Protein AF-0000000066911054 (afdb_homodimer)

Structure (mmCIF, N/CA/C/O backbone):
data_AF-0000000066911054-model_v1
#
loop_
_entity.id
_entity.type
_entity.pdbx_description
1 polymer 'Cystatin domain containing protein'
#
loop_
_atom_site.group_PDB
_atom_site.id
_atom_site.type_symbol
_atom_site.label_atom_id
_atom_site.label_alt_id
_atom_site.label_comp_id
_atom_site.label_asym_id
_atom_site.label_entity_id
_atom_site.label_seq_id
_atom_site.pdbx_PDB_ins_code
_atom_site.Cartn_x
_atom_site.Cartn_y
_atom_site.Cartn_z
_atom_site.occupancy
_atom_site.B_iso_or_equiv
_atom_site.auth_seq_id
_atom_site.auth_comp_id
_atom_site.auth_asym_id
_atom_site.auth_atom_id
_atom_site.pdbx_PDB_model_num
ATOM 1 N N . MET A 1 1 ? -10.453 7.977 13.609 1 94.81 1 MET A N 1
ATOM 2 C CA . MET A 1 1 ? -9.672 8.758 14.562 1 94.81 1 MET A CA 1
ATOM 3 C C . MET A 1 1 ? -10.172 10.195 14.625 1 94.81 1 MET A C 1
ATOM 5 O O . MET A 1 1 ? -10.703 10.719 13.641 1 94.81 1 MET A O 1
ATOM 9 N N . ASP A 1 2 ? -10.016 10.812 15.773 1 97.38 2 ASP A N 1
ATOM 10 C CA . ASP A 1 2 ? -10.43 12.195 15.977 1 97.38 2 ASP A CA 1
ATOM 11 C C . ASP A 1 2 ? -9.5 13.164 15.234 1 97.38 2 ASP A C 1
ATOM 13 O O . ASP A 1 2 ? -8.297 13.195 15.492 1 97.38 2 ASP A O 1
ATOM 17 N N . PRO A 1 3 ? -10.094 13.875 14.336 1 98.19 3 PRO A N 1
ATOM 18 C CA . PRO A 1 3 ? -9.258 14.836 13.617 1 98.19 3 PRO A CA 1
ATOM 19 C C . PRO A 1 3 ? -8.586 15.844 14.539 1 98.19 3 PRO A C 1
ATOM 21 O O . PRO A 1 3 ? -7.543 16.406 14.195 1 98.19 3 PRO A O 1
ATOM 24 N N . ALA A 1 4 ? -9.086 16.094 15.68 1 96.94 4 ALA A N 1
ATOM 25 C CA . ALA A 1 4 ? -8.547 17.094 16.609 1 96.94 4 ALA A CA 1
ATOM 26 C C . ALA A 1 4 ? -7.559 16.438 17.578 1 96.94 4 ALA A C 1
ATOM 28 O O . ALA A 1 4 ? -7.023 17.109 18.469 1 96.94 4 ALA A O 1
ATOM 29 N N . SER A 1 5 ? -7.328 15.18 17.344 1 97.69 5 SER A N 1
ATOM 30 C CA . SER A 1 5 ? -6.449 14.461 18.266 1 97.69 5 SER A CA 1
ATOM 31 C C . SER A 1 5 ? -4.996 14.898 18.109 1 97.69 5 SER A C 1
ATOM 33 O O . SER A 1 5 ? -4.598 15.336 17.031 1 97.69 5 SER A O 1
ATOM 35 N N . GLU A 1 6 ? -4.199 14.742 19.25 1 97.44 6 GLU A N 1
ATOM 36 C CA . GLU A 1 6 ? -2.771 15.031 19.188 1 97.44 6 GLU A CA 1
ATOM 37 C C . GLU A 1 6 ? -2.072 14.148 18.156 1 97.44 6 GLU A C 1
ATOM 39 O O . GLU A 1 6 ? -1.156 14.594 17.469 1 97.44 6 GLU A O 1
ATOM 44 N N . GLU A 1 7 ? -2.484 12.914 18.062 1 97 7 GLU A N 1
ATOM 45 C CA . GLU A 1 7 ? -1.902 11.977 17.094 1 97 7 GLU A CA 1
ATOM 46 C C . GLU A 1 7 ? -2.1 12.469 15.664 1 97 7 GLU A C 1
ATOM 48 O O . GLU A 1 7 ? -1.153 12.492 14.875 1 97 7 GLU A O 1
ATOM 53 N N . ALA A 1 8 ? -3.338 12.875 15.352 1 98.5 8 ALA A N 1
ATOM 54 C CA . ALA A 1 8 ? -3.617 13.398 14.016 1 98.5 8 ALA A CA 1
ATOM 55 C C . ALA A 1 8 ? -2.762 14.625 13.719 1 98.5 8 ALA A C 1
ATOM 57 O O . ALA A 1 8 ? -2.201 14.75 12.633 1 98.5 8 ALA A O 1
ATOM 58 N N . LYS A 1 9 ? -2.645 15.453 14.664 1 98.19 9 LYS A N 1
ATOM 59 C CA . LYS A 1 9 ? -1.846 16.656 14.492 1 98.19 9 LYS A CA 1
ATOM 60 C C . LYS A 1 9 ? -0.376 16.328 14.258 1 98.19 9 LYS A C 1
ATOM 62 O O . LYS A 1 9 ? 0.277 16.922 13.406 1 98.19 9 LYS A O 1
ATOM 67 N N . GLU A 1 10 ? 0.11 15.43 15.039 1 97.31 10 GLU A N 1
ATOM 68 C CA . GLU A 1 10 ? 1.506 15.031 14.891 1 97.31 10 GLU A CA 1
ATOM 69 C C . GLU A 1 10 ? 1.771 14.461 13.5 1 97.31 10 GLU A C 1
ATOM 71 O O . GLU A 1 10 ? 2.768 14.805 12.859 1 97.31 10 GLU A O 1
ATOM 76 N N . VAL A 1 11 ? 0.859 13.562 13.023 1 98.31 11 VAL A N 1
ATOM 77 C CA . VAL A 1 11 ? 0.992 12.984 11.695 1 98.31 11 VAL A CA 1
ATOM 78 C C . VAL A 1 11 ? 0.958 14.086 10.641 1 98.31 11 VAL A C 1
ATOM 80 O O . VAL A 1 11 ? 1.784 14.109 9.727 1 98.31 11 VAL A O 1
ATOM 83 N N . ALA A 1 12 ? 0.076 15.039 10.781 1 98.75 12 ALA A N 1
ATOM 84 C CA . ALA A 1 12 ? -0.037 16.156 9.844 1 98.75 12 ALA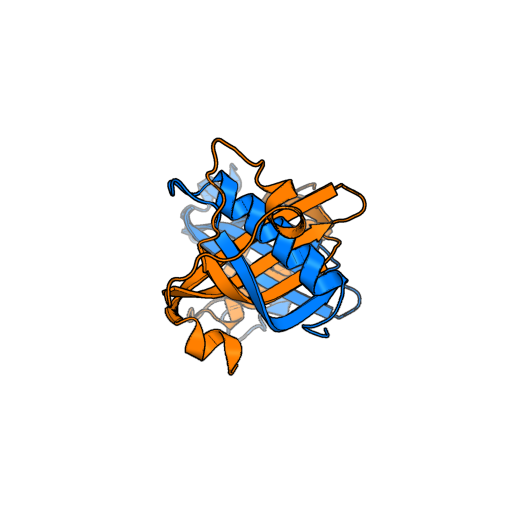 A CA 1
ATOM 85 C C . ALA A 1 12 ? 1.234 17 9.836 1 98.75 12 ALA A C 1
ATOM 87 O O . ALA A 1 12 ? 1.75 17.344 8.773 1 98.75 12 ALA A O 1
ATOM 88 N N . HIS A 1 13 ? 1.721 17.266 11 1 98.5 13 HIS A N 1
ATOM 89 C CA . HIS A 1 13 ? 2.904 18.109 11.109 1 98.5 13 HIS A CA 1
ATOM 90 C C . HIS A 1 13 ? 4.121 17.438 10.484 1 98.5 13 HIS A C 1
ATOM 92 O O . HIS A 1 13 ? 4.875 18.078 9.742 1 98.5 13 HIS A O 1
ATOM 98 N N . LYS A 1 14 ? 4.301 16.203 10.797 1 98.06 14 LYS A N 1
ATOM 99 C CA . LYS A 1 14 ? 5.414 15.484 10.195 1 98.06 14 LYS A CA 1
ATOM 100 C C . LYS A 1 14 ? 5.266 15.406 8.68 1 98.06 14 LYS A C 1
ATOM 102 O O . LYS A 1 14 ? 6.25 15.508 7.945 1 98.06 14 LYS A O 1
ATOM 107 N N . SER A 1 15 ? 4.039 15.172 8.211 1 98.69 15 SER A N 1
ATOM 108 C CA . SER A 1 15 ? 3.787 15.109 6.777 1 98.69 15 SER A CA 1
ATOM 109 C C . SER A 1 15 ? 4.066 16.453 6.113 1 98.69 15 SER A C 1
ATOM 111 O O . SER A 1 15 ? 4.625 16.5 5.016 1 98.69 15 SER A O 1
ATOM 113 N N . LEU A 1 16 ? 3.689 17.516 6.781 1 98.44 16 LEU A N 1
ATOM 114 C CA . LEU A 1 16 ? 3.924 18.859 6.254 1 98.44 16 LEU A CA 1
ATOM 115 C C . LEU A 1 16 ? 5.414 19.172 6.219 1 98.44 16 LEU A C 1
ATOM 117 O O . LEU A 1 16 ? 5.891 19.844 5.293 1 98.44 16 LEU A O 1
ATOM 121 N N . ALA A 1 17 ? 6.133 18.719 7.223 1 98.06 17 ALA A N 1
ATOM 122 C CA . ALA A 1 17 ? 7.582 18.891 7.199 1 98.06 17 ALA A CA 1
ATOM 123 C C . ALA A 1 17 ? 8.195 18.203 5.988 1 98.06 17 ALA A C 1
ATOM 125 O O . ALA A 1 17 ? 9.07 18.766 5.324 1 98.06 17 ALA A O 1
ATOM 126 N N . ASP A 1 18 ? 7.738 17 5.715 1 97.81 18 ASP A N 1
ATOM 127 C CA . ASP A 1 18 ? 8.188 16.25 4.539 1 97.81 18 ASP A CA 1
ATOM 128 C C . ASP A 1 18 ? 7.887 17.016 3.254 1 97.81 18 ASP A C 1
ATOM 130 O O . ASP A 1 18 ? 8.758 17.172 2.396 1 97.81 18 ASP A O 1
ATOM 134 N N . ARG A 1 19 ? 6.707 17.516 3.135 1 97.06 19 ARG A N 1
ATOM 135 C CA . ARG A 1 19 ? 6.273 18.281 1.969 1 97.06 19 ARG A CA 1
ATOM 136 C C . ARG A 1 19 ? 7.094 19.562 1.812 1 97.06 19 ARG A C 1
ATOM 138 O O . ARG A 1 19 ? 7.531 19.891 0.709 1 97.06 19 ARG A O 1
ATOM 145 N N . ASN A 1 20 ? 7.254 20.219 2.895 1 97.88 20 ASN A N 1
ATOM 146 C CA . ASN A 1 20 ? 8 21.469 2.896 1 97.88 20 ASN A CA 1
ATOM 147 C C . ASN A 1 20 ? 9.453 21.25 2.471 1 97.88 20 ASN A C 1
ATOM 149 O O . ASN A 1 20 ? 10.055 22.125 1.832 1 97.88 20 ASN A O 1
ATOM 153 N N . THR A 1 21 ? 10.039 20.172 2.803 1 96.88 21 THR A N 1
ATOM 154 C CA . THR A 1 21 ? 11.398 19.844 2.414 1 96.88 21 THR A CA 1
ATOM 155 C C . THR A 1 21 ? 11.5 19.625 0.906 1 96.88 21 THR A C 1
ATOM 157 O O . THR A 1 21 ? 12.523 19.953 0.295 1 96.88 21 THR A O 1
ATOM 160 N N . LYS A 1 22 ? 10.477 19.172 0.326 1 95.31 22 LYS A N 1
ATOM 161 C CA . LYS A 1 22 ? 10.531 18.766 -1.073 1 95.31 22 LYS A CA 1
ATOM 162 C C . LYS A 1 22 ? 9.984 19.859 -1.989 1 95.31 22 LYS A C 1
ATOM 164 O O . LYS A 1 22 ? 10.164 19.797 -3.207 1 95.31 22 LYS A O 1
ATOM 169 N N . SER A 1 23 ? 9.297 20.781 -1.381 1 94.12 23 SER A N 1
ATOM 170 C CA . SER A 1 23 ? 8.656 21.828 -2.168 1 94.12 23 SER A CA 1
ATOM 171 C C . SER A 1 23 ? 9.664 22.906 -2.588 1 94.12 23 SER A C 1
ATOM 173 O O . SER A 1 23 ? 10.609 23.203 -1.854 1 94.12 23 SER A O 1
ATOM 175 N N . ASN A 1 24 ? 9.398 23.578 -3.688 1 93 24 ASN A N 1
ATOM 176 C CA . ASN A 1 24 ? 10.273 24.625 -4.207 1 93 24 ASN A CA 1
ATOM 177 C C . ASN A 1 24 ? 9.836 26.016 -3.736 1 93 24 ASN A C 1
ATOM 179 O O . ASN A 1 24 ? 10.5 27 -4.027 1 93 24 ASN A O 1
ATOM 183 N N . SER A 1 25 ? 8.867 26.094 -3.031 1 93.44 25 SER A N 1
ATOM 184 C CA . SER A 1 25 ? 8.367 27.359 -2.529 1 93.44 25 SER A CA 1
ATOM 185 C C . SER A 1 25 ? 9.391 28.031 -1.616 1 93.44 25 SER A C 1
ATOM 187 O O . SER A 1 25 ? 10.156 27.359 -0.927 1 93.44 25 SER A O 1
ATOM 189 N N . ALA A 1 26 ? 9.414 29.391 -1.614 1 95 26 ALA A N 1
ATOM 190 C CA . ALA A 1 26 ? 10.32 30.141 -0.749 1 95 26 ALA A CA 1
ATOM 191 C C . ALA A 1 26 ? 9.836 30.125 0.698 1 95 26 ALA A C 1
ATOM 193 O O . ALA A 1 26 ? 10.625 30.328 1.627 1 95 26 ALA A O 1
ATOM 194 N N . TYR A 1 27 ? 8.586 29.938 0.911 1 97.06 27 TYR A N 1
ATOM 195 C CA . TYR A 1 27 ? 8.008 29.984 2.248 1 97.06 27 TYR A CA 1
ATOM 196 C C . TYR A 1 27 ? 7.438 28.609 2.631 1 97.06 27 TYR A C 1
ATOM 198 O O . TYR A 1 27 ? 7.047 27.828 1.761 1 97.06 27 TYR A O 1
ATOM 206 N N . HIS A 1 28 ? 7.395 28.344 3.955 1 98.12 28 HIS A N 1
ATOM 207 C CA . HIS A 1 28 ? 6.82 27.094 4.457 1 98.12 28 HIS A CA 1
ATOM 208 C C . HIS A 1 28 ? 5.297 27.125 4.41 1 98.12 28 HIS A C 1
ATOM 210 O O . HIS A 1 28 ? 4.688 28.156 4.723 1 98.12 28 HIS A O 1
ATOM 216 N N . ASP A 1 29 ? 4.695 26 4.004 1 98.06 29 ASP A N 1
ATOM 217 C CA . ASP A 1 29 ? 3.271 25.797 4.262 1 98.06 29 ASP A CA 1
ATOM 218 C C . ASP A 1 29 ? 3.037 25.312 5.691 1 98.06 29 ASP A C 1
ATOM 220 O O . ASP A 1 29 ? 3.918 24.719 6.301 1 98.06 29 ASP A O 1
ATOM 224 N N . MET A 1 30 ? 1.904 25.672 6.172 1 98.06 30 MET A N 1
ATOM 225 C CA . MET A 1 30 ? 1.588 25.234 7.527 1 98.06 30 MET A CA 1
ATOM 226 C C . MET A 1 30 ? 0.15 24.734 7.617 1 98.06 30 MET A C 1
ATOM 228 O O . MET A 1 30 ? -0.675 25.047 6.754 1 98.06 30 MET A O 1
ATOM 232 N N . LEU A 1 31 ? -0.153 23.984 8.664 1 98.56 31 LEU A N 1
ATOM 233 C CA . LEU A 1 31 ? -1.462 23.375 8.891 1 98.56 31 LEU A CA 1
ATOM 234 C C . LEU A 1 31 ? -2.484 24.422 9.297 1 98.56 31 LEU A C 1
ATOM 236 O O . LEU A 1 31 ? -2.211 25.25 10.164 1 98.56 31 LEU A O 1
ATOM 240 N N . ILE A 1 32 ? -3.623 24.453 8.602 1 98.38 32 ILE A N 1
ATOM 241 C CA . ILE A 1 32 ? -4.73 25.297 9.047 1 98.38 32 ILE A CA 1
ATOM 242 C C . ILE A 1 32 ? -5.695 24.469 9.898 1 98.38 32 ILE A C 1
ATOM 244 O O . ILE A 1 32 ? -5.992 24.828 11.039 1 98.38 32 ILE A O 1
ATOM 248 N N . LYS A 1 33 ? -6.113 23.312 9.328 1 97.81 33 LYS A N 1
ATOM 249 C CA . LYS A 1 33 ? -7.129 22.5 9.992 1 97.81 33 LYS A CA 1
ATOM 250 C C . LYS A 1 33 ? -7.176 21.094 9.398 1 97.81 33 LYS A C 1
ATOM 252 O O . LYS A 1 33 ? -7.094 20.922 8.18 1 97.81 33 LYS A O 1
ATOM 257 N N . ILE A 1 34 ? -7.309 20.094 10.383 1 98.81 34 ILE A N 1
ATOM 258 C CA . ILE A 1 34 ? -7.633 18.75 9.922 1 98.81 34 ILE A CA 1
ATOM 259 C C . ILE A 1 34 ? -9.148 18.531 9.977 1 98.81 34 ILE A C 1
ATOM 261 O O . ILE A 1 34 ? -9.773 18.734 11.016 1 98.81 34 ILE A O 1
ATOM 265 N N . VAL A 1 35 ? -9.711 18.109 8.891 1 98.69 35 VAL A N 1
ATOM 266 C CA . VAL A 1 35 ? -11.164 18.016 8.875 1 98.69 35 VAL A CA 1
ATOM 267 C C . VAL A 1 35 ? -11.594 16.562 8.906 1 98.69 35 VAL A C 1
ATOM 269 O O . VAL A 1 35 ? -12.703 16.234 9.336 1 98.69 35 VAL A O 1
ATOM 272 N N . GLU A 1 36 ? -10.836 15.656 8.453 1 98.75 36 GLU A N 1
ATOM 273 C CA . GLU A 1 36 ? -11.031 14.211 8.547 1 98.75 36 GLU A CA 1
ATOM 274 C C . GLU A 1 36 ? -9.734 13.5 8.898 1 98.75 36 GLU A C 1
ATOM 276 O O . GLU A 1 36 ? -8.648 13.93 8.492 1 98.75 36 GLU A O 1
ATOM 281 N N . ALA A 1 37 ? -9.867 12.453 9.648 1 98.69 37 ALA A N 1
ATOM 282 C CA . ALA A 1 37 ? -8.719 11.633 10.008 1 98.69 37 ALA A CA 1
ATOM 283 C C . ALA A 1 37 ? -9.125 10.18 10.227 1 98.69 37 ALA A C 1
ATOM 285 O O . ALA A 1 37 ? -10.164 9.906 10.836 1 98.69 37 ALA A O 1
ATOM 286 N N . SER A 1 38 ? -8.344 9.305 9.719 1 98.25 38 SER A N 1
ATOM 287 C CA . SER A 1 38 ? -8.539 7.879 9.961 1 98.25 38 SER A CA 1
ATOM 288 C C . SER A 1 38 ? -7.203 7.172 10.18 1 98.25 38 SER A C 1
ATOM 290 O O . SER A 1 38 ? -6.168 7.617 9.68 1 98.25 38 SER A O 1
ATOM 292 N N . SER A 1 39 ? -7.234 6.254 11.062 1 96.38 39 SER A N 1
ATOM 293 C CA . SER A 1 39 ? -6.086 5.391 11.305 1 96.38 39 SER A CA 1
ATOM 294 C C . SER A 1 39 ? -6.473 3.916 11.219 1 96.38 39 SER A C 1
ATOM 296 O O . SER A 1 39 ? -7.586 3.539 11.586 1 96.38 39 SER A O 1
ATOM 298 N N . GLN A 1 40 ? -5.605 3.076 10.672 1 93.5 40 GLN A N 1
ATOM 299 C CA . GLN A 1 40 ? -5.844 1.645 10.523 1 93.5 40 GLN A CA 1
ATOM 300 C C . GLN A 1 40 ? -4.59 0.841 10.859 1 93.5 40 GLN A C 1
ATOM 302 O O . GLN A 1 40 ? -3.52 1.082 10.305 1 93.5 40 GLN A O 1
ATOM 307 N N . VAL A 1 41 ? -4.824 -0.015 11.805 1 90.81 41 VAL A N 1
ATOM 308 C CA . VAL A 1 41 ? -3.721 -0.916 12.125 1 90.81 41 VAL A CA 1
ATOM 309 C C . VAL A 1 41 ? -3.48 -1.872 10.961 1 90.81 41 VAL A C 1
ATOM 311 O O . VAL A 1 41 ? -4.422 -2.479 10.445 1 90.81 41 VAL A O 1
ATOM 314 N N . VAL A 1 42 ? -2.266 -1.812 10.5 1 89.88 42 VAL A N 1
ATOM 315 C CA . VAL A 1 42 ? -1.91 -2.734 9.43 1 89.88 42 VAL A CA 1
ATOM 316 C C . VAL A 1 42 ? -0.962 -3.807 9.961 1 89.88 42 VAL A C 1
ATOM 318 O O . VAL A 1 42 ? 0.035 -3.492 10.617 1 89.88 42 VAL A O 1
ATOM 321 N N . SER A 1 43 ? -1.432 -5.02 9.859 1 92.19 43 SER A N 1
ATOM 322 C CA . SER A 1 43 ? -0.634 -6.172 10.266 1 92.19 43 SER A CA 1
ATOM 323 C C . SER A 1 43 ? -0.845 -7.355 9.328 1 92.19 43 SER A C 1
ATOM 325 O O . SER A 1 43 ? -1.959 -7.582 8.852 1 92.19 43 SER A O 1
ATOM 327 N N . GLY A 1 44 ? 0.301 -7.984 8.945 1 93.81 44 GLY A N 1
ATOM 328 C CA . GLY A 1 44 ? 0.213 -9.148 8.086 1 93.81 44 GLY A CA 1
ATOM 329 C C . GLY A 1 44 ? 1.489 -9.414 7.309 1 93.81 44 GLY A C 1
ATOM 330 O O . GLY A 1 44 ? 2.588 -9.305 7.852 1 93.81 44 GLY A O 1
ATOM 331 N N . MET A 1 45 ? 1.261 -9.875 6.059 1 95.25 45 MET A N 1
ATOM 332 C CA . MET A 1 45 ? 2.395 -10.219 5.207 1 95.25 45 MET A CA 1
ATOM 333 C C . MET A 1 45 ? 2.201 -9.672 3.795 1 95.25 45 MET A C 1
ATOM 335 O O . MET A 1 45 ? 1.103 -9.742 3.244 1 95.25 45 MET A O 1
ATOM 339 N N . ASN A 1 46 ? 3.279 -9.086 3.338 1 96.06 46 ASN A N 1
ATOM 340 C CA . ASN A 1 46 ? 3.377 -8.836 1.905 1 96.06 46 ASN A CA 1
ATOM 341 C C . ASN A 1 46 ? 4.211 -9.906 1.202 1 96.06 46 ASN A C 1
ATOM 343 O O . ASN A 1 46 ? 5.238 -10.336 1.725 1 96.06 46 ASN A O 1
ATOM 347 N N . TYR A 1 47 ? 3.691 -10.289 0.039 1 98.38 47 TYR A N 1
ATOM 348 C CA . TYR A 1 47 ? 4.445 -11.227 -0.789 1 98.38 47 TYR A CA 1
ATOM 349 C C . TYR A 1 47 ? 4.676 -10.656 -2.184 1 98.38 47 TYR A C 1
ATOM 351 O O . TYR A 1 47 ? 3.818 -9.945 -2.721 1 98.38 47 TYR A O 1
ATOM 359 N N . LYS A 1 48 ? 5.812 -11 -2.729 1 98.81 48 LYS A N 1
ATOM 360 C CA . LYS A 1 48 ? 6.086 -10.805 -4.148 1 98.81 48 LYS A CA 1
ATOM 361 C C . LYS A 1 48 ? 6.641 -12.078 -4.781 1 98.81 48 LYS A C 1
ATOM 363 O O . LYS A 1 48 ? 7.656 -12.609 -4.328 1 98.81 48 LYS A O 1
ATOM 368 N N . LEU A 1 49 ? 6.043 -12.516 -5.777 1 98.88 49 LEU A N 1
ATOM 369 C CA . LEU A 1 49 ? 6.496 -13.703 -6.5 1 98.88 49 LEU A CA 1
ATOM 370 C C . LEU A 1 49 ? 6.754 -13.375 -7.969 1 98.88 49 LEU A C 1
ATOM 372 O O . LEU A 1 49 ? 6.012 -12.602 -8.578 1 98.88 49 LEU A O 1
ATOM 376 N N . ILE A 1 50 ? 7.738 -13.938 -8.492 1 98.94 50 ILE A N 1
ATOM 377 C CA . ILE A 1 50 ? 7.895 -14.078 -9.938 1 98.94 50 ILE A CA 1
ATOM 378 C C . ILE A 1 50 ? 7.695 -15.539 -10.344 1 98.94 50 ILE A C 1
ATOM 380 O O . ILE A 1 50 ? 8.414 -16.422 -9.875 1 98.94 50 ILE A O 1
ATOM 384 N N . ALA A 1 51 ? 6.766 -15.688 -11.18 1 98.94 51 ALA A N 1
ATOM 385 C CA . ALA A 1 51 ? 6.398 -17.062 -11.477 1 98.94 51 ALA A CA 1
ATOM 386 C C . ALA A 1 51 ? 6.008 -17.219 -12.945 1 98.94 51 ALA A C 1
ATOM 388 O O . ALA A 1 51 ? 5.562 -16.266 -13.586 1 98.94 51 ALA A O 1
ATOM 389 N N . TYR A 1 52 ? 6.234 -18.391 -13.492 1 98.81 52 TYR A N 1
ATOM 390 C CA . TYR A 1 52 ? 5.719 -18.781 -14.797 1 98.81 52 TYR A CA 1
ATOM 391 C C . TYR A 1 52 ? 4.41 -19.562 -14.656 1 98.81 52 TYR A C 1
ATOM 393 O O . TYR A 1 52 ? 4.293 -20.438 -13.797 1 98.81 52 TYR A O 1
ATOM 401 N N . ILE A 1 53 ? 3.488 -19.156 -15.484 1 98.75 53 ILE A N 1
ATOM 402 C CA . ILE A 1 53 ? 2.219 -19.875 -15.531 1 98.75 53 ILE A CA 1
ATOM 403 C C . ILE A 1 53 ? 1.922 -20.312 -16.969 1 98.75 53 ILE A C 1
ATOM 405 O O . ILE A 1 53 ? 2.547 -19.812 -17.906 1 98.75 53 ILE A O 1
ATOM 409 N N . GLY A 1 54 ? 1.034 -21.234 -17.125 1 97.94 54 GLY A N 1
ATOM 410 C CA . GLY A 1 54 ? 0.631 -21.719 -18.438 1 97.94 54 GLY A CA 1
ATOM 411 C C . GLY A 1 54 ? -0.755 -22.328 -18.453 1 97.94 54 GLY A C 1
ATOM 412 O O . GLY A 1 54 ? -1.329 -22.594 -17.406 1 97.94 54 GLY A O 1
ATOM 413 N N . PRO A 1 55 ? -1.293 -22.469 -19.672 1 97.12 55 PRO A N 1
ATOM 414 C CA . PRO A 1 55 ? -2.643 -23.031 -19.766 1 97.12 55 PRO A CA 1
ATOM 415 C C . PRO A 1 55 ? -2.705 -24.5 -19.328 1 97.12 55 PRO A C 1
ATOM 417 O O . PRO A 1 55 ? -1.776 -25.266 -19.609 1 97.12 55 PRO A O 1
ATOM 420 N N . SER A 1 56 ? -3.748 -24.844 -18.625 1 98.06 56 SER A N 1
ATOM 421 C CA . SER A 1 56 ? -3.984 -26.219 -18.219 1 98.06 56 SER A CA 1
ATOM 422 C C . SER A 1 56 ? -4.895 -26.953 -19.203 1 98.06 56 SER A C 1
ATOM 424 O O . SER A 1 56 ? -5.387 -26.344 -20.156 1 98.06 56 SER A O 1
ATOM 426 N N . LYS A 1 57 ? -5.113 -28.297 -19.016 1 97.62 57 LYS A N 1
ATOM 427 C CA . LYS A 1 57 ? -6.043 -29.094 -19.797 1 97.62 57 LYS A CA 1
ATOM 428 C C . LYS A 1 57 ? -7.461 -28.984 -19.25 1 97.62 57 LYS A C 1
ATOM 430 O O . LYS A 1 57 ? -8.398 -29.562 -19.812 1 97.62 57 LYS A 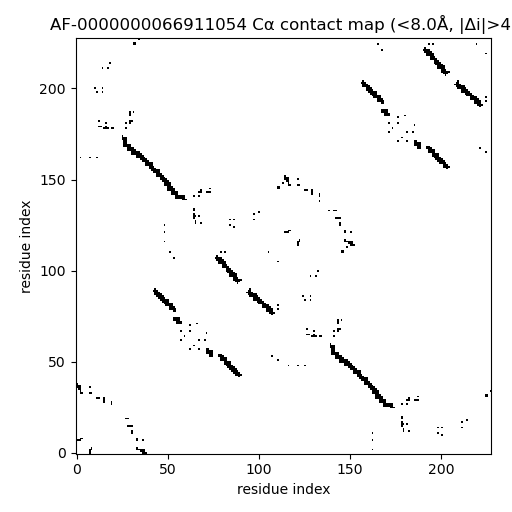O 1
ATOM 435 N N . CYS A 1 58 ? -7.617 -28.203 -18.156 1 97.81 58 CYS A N 1
ATOM 436 C CA . CYS A 1 58 ? -8.898 -28.156 -17.469 1 97.81 58 CYS A CA 1
ATOM 437 C C . CYS A 1 58 ? -9.719 -26.953 -17.922 1 97.81 58 CYS A C 1
ATOM 439 O O . CYS A 1 58 ? -9.258 -25.812 -17.828 1 97.81 58 CYS A O 1
ATOM 441 N N . ALA A 1 59 ? -10.977 -27.234 -18.328 1 96.62 59 ALA A N 1
ATOM 442 C CA . ALA A 1 59 ? -11.93 -26.172 -18.641 1 96.62 59 ALA A CA 1
ATOM 443 C C . ALA A 1 59 ? -12.562 -25.609 -17.359 1 96.62 59 ALA A C 1
ATOM 445 O O . ALA A 1 59 ? -12.797 -26.359 -16.406 1 96.62 59 ALA A O 1
ATOM 446 N N . LYS A 1 60 ? -12.859 -24.297 -17.359 1 96 60 LYS A N 1
ATOM 447 C CA . LYS A 1 60 ? -13.422 -23.641 -16.188 1 96 60 LYS A CA 1
ATOM 448 C C . LYS A 1 60 ? -14.781 -24.234 -15.82 1 96 60 LYS A C 1
ATOM 450 O O . LYS A 1 60 ? -15.172 -24.219 -14.648 1 96 60 LYS A O 1
ATOM 455 N N . LYS A 1 61 ? -15.469 -24.766 -16.812 1 95.75 61 LYS A N 1
ATOM 456 C CA . LYS A 1 61 ? -16.781 -25.359 -16.562 1 95.75 61 LYS A CA 1
ATOM 457 C C . LYS A 1 61 ? -16.656 -26.688 -15.828 1 95.75 61 LYS A C 1
ATOM 459 O O . LYS A 1 61 ? -17.609 -27.156 -15.203 1 95.75 61 LYS A O 1
ATOM 464 N N . ASP A 1 62 ? -15.461 -27.328 -15.828 1 96.44 62 ASP A N 1
ATOM 465 C CA . ASP A 1 62 ? -15.281 -28.688 -15.336 1 96.44 62 ASP A CA 1
ATOM 466 C C . ASP A 1 62 ? -14.641 -28.688 -13.945 1 96.44 62 ASP A C 1
ATOM 468 O O . ASP A 1 62 ? -14.875 -29.594 -13.148 1 96.44 62 ASP A O 1
ATOM 472 N N . VAL A 1 63 ? -13.742 -27.703 -13.656 1 97.31 63 VAL A N 1
ATOM 473 C CA . VAL A 1 63 ? -12.961 -27.688 -12.422 1 97.31 63 VAL A CA 1
ATOM 474 C C . VAL A 1 63 ? -13.039 -26.312 -11.766 1 97.31 63 VAL A C 1
ATOM 476 O O . VAL A 1 63 ? -13 -25.297 -12.461 1 97.31 63 VAL A O 1
ATOM 479 N N . LYS A 1 64 ? -13.172 -26.328 -10.469 1 97.06 64 LYS A N 1
ATOM 480 C CA . LYS A 1 64 ? -13.18 -25.062 -9.742 1 97.06 64 LYS A CA 1
ATOM 481 C C . LYS A 1 64 ? -11.773 -24.484 -9.641 1 97.06 64 LYS A C 1
ATOM 483 O O . LYS A 1 64 ? -10.789 -25.219 -9.539 1 97.06 64 LYS A O 1
ATOM 488 N N . PRO A 1 65 ? -11.625 -23.188 -9.648 1 98 65 PRO A N 1
ATOM 489 C CA . PRO A 1 65 ? -10.312 -22.531 -9.625 1 98 65 PRO A CA 1
ATOM 490 C C . PRO A 1 65 ? -9.438 -23 -8.469 1 98 65 PRO A C 1
ATOM 492 O O . PRO A 1 65 ? -8.219 -23.141 -8.617 1 98 65 PRO A O 1
ATOM 495 N N . GLU A 1 66 ? -10.055 -23.312 -7.301 1 96.62 66 GLU A N 1
ATOM 496 C CA . GLU A 1 66 ? -9.297 -23.688 -6.109 1 96.62 66 GLU A CA 1
ATOM 497 C C . GLU A 1 66 ? -8.734 -25.109 -6.23 1 96.62 66 GLU A C 1
ATOM 499 O O . GLU A 1 66 ? -7.84 -25.484 -5.477 1 96.62 66 GLU A O 1
ATOM 504 N N . ASP A 1 67 ? -9.234 -25.812 -7.18 1 97.81 67 ASP A N 1
ATOM 505 C CA . ASP A 1 67 ? -8.867 -27.219 -7.285 1 97.81 67 ASP A CA 1
ATOM 506 C C . ASP A 1 67 ? -7.859 -27.453 -8.414 1 97.81 67 ASP A C 1
ATOM 508 O O . ASP A 1 67 ? -7.367 -28.562 -8.602 1 97.81 67 ASP A O 1
ATOM 512 N N . VAL A 1 68 ? -7.496 -26.406 -9.078 1 97.75 68 VAL A N 1
ATOM 513 C CA . VAL A 1 68 ? -6.68 -26.516 -10.281 1 97.75 68 VAL A CA 1
ATOM 514 C C . VAL A 1 68 ? -5.324 -27.141 -9.93 1 97.75 68 VAL A C 1
ATOM 516 O O . VAL A 1 68 ? -4.863 -28.062 -10.594 1 97.75 68 VAL A O 1
ATOM 519 N N . HIS A 1 69 ? -4.734 -26.734 -8.844 1 96.5 69 HIS A N 1
ATOM 520 C CA . HIS A 1 69 ? -3.391 -27.172 -8.492 1 96.5 69 HIS A CA 1
ATOM 521 C C . HIS A 1 69 ? -3.363 -28.672 -8.203 1 96.5 69 HIS A C 1
ATOM 523 O O . HIS A 1 69 ? -2.365 -29.344 -8.477 1 96.5 69 HIS A O 1
ATOM 529 N N . SER A 1 70 ? -4.461 -29.219 -7.777 1 96.75 70 SER A N 1
ATOM 530 C CA . SER A 1 70 ? -4.465 -30.609 -7.363 1 96.75 70 SER A CA 1
ATOM 531 C C . SER A 1 70 ? -5.086 -31.5 -8.438 1 96.75 70 SER A C 1
ATOM 533 O O . SER A 1 70 ? -4.824 -32.719 -8.484 1 96.75 70 SER A O 1
ATOM 535 N N . LYS A 1 71 ? -5.824 -30.922 -9.398 1 97.69 71 LYS A N 1
ATOM 536 C CA . LYS A 1 71 ? -6.625 -31.766 -10.281 1 97.69 71 LYS A CA 1
ATOM 537 C C . LYS A 1 71 ? -6.195 -31.609 -11.734 1 97.69 71 LYS A C 1
ATOM 539 O O . LYS A 1 71 ? -6.555 -32.438 -12.586 1 97.69 71 LYS A O 1
ATOM 544 N N . CYS A 1 72 ? -5.508 -30.594 -11.992 1 98.31 72 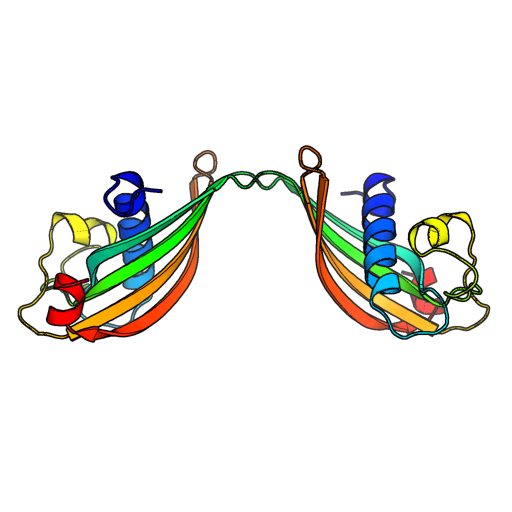CYS A N 1
ATOM 545 C CA . CYS A 1 72 ? -5.277 -30.281 -13.398 1 98.31 72 CYS A CA 1
ATOM 546 C C . CYS A 1 72 ? -3.814 -30.5 -13.766 1 98.31 72 CYS A C 1
ATOM 548 O O . CYS A 1 72 ? -2.961 -30.641 -12.891 1 98.31 72 CYS A O 1
ATOM 550 N N . GLN A 1 73 ? -3.547 -30.625 -15.164 1 97.5 73 GLN A N 1
ATOM 551 C CA . GLN A 1 73 ? -2.225 -30.672 -15.773 1 97.5 73 GLN A CA 1
ATOM 552 C C . GLN A 1 73 ? -2.074 -29.609 -16.859 1 97.5 73 GLN A C 1
ATOM 554 O O . GLN A 1 73 ? -3.066 -29.156 -17.438 1 97.5 73 GLN A O 1
ATOM 559 N N . LEU A 1 74 ? -0.791 -29.188 -16.984 1 97.75 74 LEU A N 1
ATOM 560 C CA . LEU A 1 74 ? -0.508 -28.266 -18.094 1 97.75 74 LEU A CA 1
ATOM 561 C C . LEU A 1 74 ? -0.895 -28.891 -19.422 1 97.75 74 LEU A C 1
ATOM 563 O O . LEU A 1 74 ? -0.775 -30.109 -19.609 1 97.75 74 LEU A O 1
ATOM 567 N N . ASN A 1 75 ? -1.425 -28.109 -20.359 1 96.69 75 ASN A N 1
ATOM 568 C CA . ASN A 1 75 ? -1.655 -28.641 -21.703 1 96.69 75 ASN A CA 1
ATOM 569 C C . ASN A 1 75 ? -0.342 -28.906 -22.422 1 96.69 75 ASN A C 1
ATOM 571 O O . ASN A 1 75 ? 0.737 -28.734 -21.859 1 96.69 75 ASN A O 1
ATOM 575 N N . ASP A 1 76 ? -0.417 -29.422 -23.688 1 95.88 76 ASP A N 1
ATOM 576 C CA . ASP A 1 76 ? 0.781 -29.875 -24.375 1 95.88 76 ASP A CA 1
ATOM 577 C C . ASP A 1 76 ? 1.421 -28.75 -25.188 1 95.88 76 ASP A C 1
ATOM 579 O O . ASP A 1 76 ? 2.404 -28.969 -25.906 1 95.88 76 ASP A O 1
ATOM 583 N N . GLY A 1 77 ? 0.938 -27.562 -25.141 1 95 77 GLY A N 1
ATOM 584 C CA . GLY A 1 77 ? 1.482 -26.469 -25.922 1 95 77 GLY A CA 1
ATOM 585 C C . GLY A 1 77 ? 2.717 -25.844 -25.297 1 95 77 GLY A C 1
ATOM 586 O O . GLY A 1 77 ? 3.156 -26.266 -24.219 1 95 77 GLY A O 1
ATOM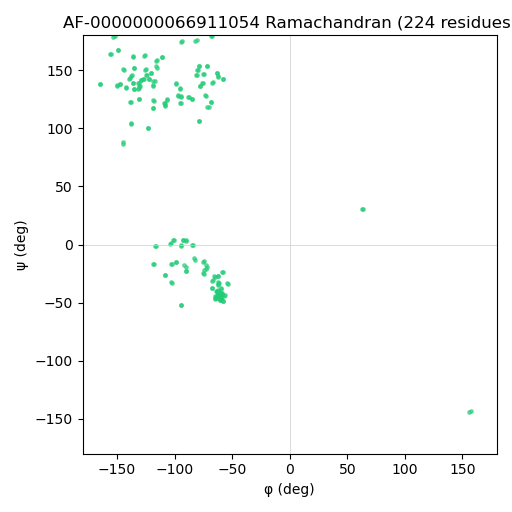 587 N N . ASN A 1 78 ? 3.332 -24.891 -25.984 1 96.12 78 ASN A N 1
ATOM 588 C CA . ASN A 1 78 ? 4.566 -24.234 -25.562 1 96.12 78 ASN A CA 1
ATOM 589 C C . ASN A 1 78 ? 4.293 -22.859 -24.953 1 96.12 78 ASN A C 1
ATOM 591 O O . ASN A 1 78 ? 5.227 -22.141 -24.594 1 96.12 78 ASN A O 1
ATOM 595 N N . SER A 1 79 ? 3.078 -22.5 -24.828 1 96.62 79 SER A N 1
ATOM 596 C CA . SER A 1 79 ? 2.746 -21.156 -24.359 1 96.62 79 SER A CA 1
ATOM 597 C C . SER A 1 79 ? 2.9 -21.047 -22.844 1 96.62 79 SER A C 1
ATOM 599 O O . SER A 1 79 ? 2.568 -21.984 -22.109 1 96.62 79 SER A O 1
ATOM 601 N N . ALA A 1 80 ? 3.504 -19.953 -22.406 1 98.19 80 ALA A N 1
ATOM 602 C CA . ALA A 1 80 ? 3.604 -19.594 -21 1 98.19 80 ALA A CA 1
ATOM 603 C C . ALA A 1 80 ? 3.633 -18.078 -20.812 1 98.19 80 ALA A C 1
ATOM 605 O O . ALA A 1 80 ? 3.652 -17.328 -21.797 1 98.19 80 ALA A O 1
ATOM 606 N N . GLU A 1 81 ? 3.469 -17.656 -19.594 1 98.44 81 GLU A N 1
ATOM 607 C CA . GLU A 1 81 ? 3.643 -16.266 -19.203 1 98.44 81 GLU A CA 1
ATOM 608 C C . GLU A 1 81 ? 4.516 -16.141 -17.953 1 98.44 81 GLU A C 1
ATOM 610 O O . GLU A 1 81 ? 4.414 -16.969 -17.031 1 98.44 81 GLU A O 1
ATOM 615 N N . LYS A 1 82 ? 5.434 -15.266 -17.969 1 98.81 82 LYS A N 1
ATOM 616 C CA . LYS A 1 82 ? 6.141 -14.867 -16.75 1 98.81 82 LYS A CA 1
ATOM 617 C C . LYS A 1 82 ? 5.414 -13.734 -16.031 1 98.81 82 LYS A C 1
ATOM 619 O O . LYS A 1 82 ? 5.191 -12.672 -16.609 1 98.81 82 LYS A O 1
ATOM 624 N N . CYS A 1 83 ? 5.145 -13.938 -14.758 1 98.88 83 CYS A N 1
ATOM 625 C CA . CYS A 1 83 ? 4.227 -13.023 -14.094 1 98.88 83 CYS A CA 1
ATOM 626 C C . CYS A 1 83 ? 4.824 -12.5 -12.797 1 98.88 83 CYS A C 1
ATOM 628 O O . CYS A 1 83 ? 5.539 -13.219 -12.102 1 98.88 83 CYS A O 1
ATOM 630 N N . THR A 1 84 ? 4.586 -11.273 -12.539 1 98.94 84 THR A N 1
ATOM 631 C CA . THR A 1 84 ? 4.789 -10.688 -11.219 1 98.94 84 THR A CA 1
ATOM 632 C C . THR A 1 84 ? 3.492 -10.703 -10.414 1 98.94 84 THR A C 1
ATOM 634 O O . THR A 1 84 ? 2.469 -10.188 -10.867 1 98.94 84 THR A O 1
ATOM 637 N N . ILE A 1 85 ? 3.52 -11.328 -9.273 1 98.88 85 ILE A N 1
ATOM 638 C CA . ILE A 1 85 ? 2.367 -11.445 -8.391 1 98.88 85 ILE A CA 1
ATOM 639 C C . ILE A 1 85 ? 2.672 -10.781 -7.051 1 98.88 85 ILE A C 1
ATOM 641 O O . ILE A 1 85 ? 3.654 -11.125 -6.391 1 98.88 85 ILE A O 1
ATOM 645 N N . LYS A 1 86 ? 1.9 -9.852 -6.605 1 98.69 86 LYS A N 1
ATOM 646 C CA . LYS A 1 86 ? 1.996 -9.25 -5.281 1 98.69 86 LYS A CA 1
ATOM 647 C C . LYS A 1 86 ? 0.719 -9.477 -4.477 1 98.69 86 LYS A C 1
ATOM 649 O O . LYS A 1 86 ? -0.386 -9.352 -5.008 1 98.69 86 LYS A O 1
ATOM 654 N N . VAL A 1 87 ? 0.933 -9.82 -3.217 1 98.5 87 VAL A N 1
ATOM 655 C CA . VAL A 1 87 ? -0.186 -10.203 -2.361 1 98.5 87 VAL A CA 1
ATOM 656 C C . VAL A 1 87 ? -0.039 -9.539 -0.993 1 98.5 87 VAL A C 1
ATOM 658 O O . VAL A 1 87 ? 1.071 -9.43 -0.466 1 98.5 87 VAL A O 1
ATOM 661 N N . TYR A 1 88 ? -1.093 -9.055 -0.442 1 96.31 88 TYR A N 1
ATOM 662 C CA . TYR A 1 88 ? -1.224 -8.719 0.972 1 96.31 88 TYR A CA 1
ATOM 663 C C . TYR A 1 88 ? -2.1 -9.734 1.693 1 96.31 88 TYR A C 1
ATOM 665 O O . TYR A 1 88 ? -3.225 -10.016 1.266 1 96.31 88 TYR A O 1
ATOM 673 N N . GLU A 1 89 ? -1.56 -10.312 2.766 1 96.69 89 GLU A N 1
ATOM 674 C CA . GLU A 1 89 ? -2.301 -11.328 3.51 1 96.69 89 GLU A CA 1
ATOM 675 C C . GLU A 1 89 ? -2.287 -11.031 5.008 1 96.69 89 GLU A C 1
ATOM 677 O O . GLU A 1 89 ? -1.253 -10.656 5.562 1 96.69 89 GLU A O 1
ATOM 682 N N . GLN A 1 90 ? -3.477 -11.203 5.586 1 93.75 90 GLN A N 1
ATOM 683 C CA . GLN A 1 90 ? -3.627 -11.219 7.039 1 93.75 90 GLN A CA 1
ATOM 684 C C . GLN A 1 90 ? -4.266 -12.516 7.52 1 93.75 90 GLN A C 1
ATOM 686 O O . GLN A 1 90 ? -5.492 -12.648 7.523 1 93.75 90 GLN A O 1
ATOM 691 N N . PRO A 1 91 ? -3.498 -13.391 7.992 1 86.81 91 PRO A N 1
ATOM 692 C CA . PRO A 1 91 ? -4.008 -14.727 8.328 1 86.81 91 PRO A CA 1
ATOM 693 C C . PRO A 1 91 ? -5.082 -14.695 9.414 1 86.81 91 PRO A C 1
ATOM 695 O O . PRO A 1 91 ? -6.055 -15.445 9.344 1 86.81 91 PRO A O 1
ATOM 698 N N . TRP A 1 92 ? -5.051 -13.812 10.336 1 87.69 92 TRP A N 1
ATOM 699 C CA . TRP A 1 92 ? -5.938 -13.805 11.5 1 87.69 92 TRP A CA 1
ATOM 700 C C . TRP A 1 92 ? -7.277 -13.164 11.148 1 87.69 92 TRP A C 1
ATOM 702 O O . TRP A 1 92 ? -8.25 -13.305 11.891 1 87.69 92 TRP A O 1
ATOM 712 N N . THR A 1 93 ? -7.434 -12.508 10.023 1 89.25 93 THR A N 1
ATOM 713 C CA . THR A 1 93 ? -8.695 -11.922 9.578 1 89.25 93 THR A CA 1
ATOM 714 C C . THR A 1 93 ? -9.156 -12.578 8.281 1 89.25 93 THR A C 1
ATOM 716 O O . THR A 1 93 ? -10.141 -12.141 7.68 1 89.25 93 THR A O 1
ATOM 719 N N . ASN A 1 94 ? -8.398 -13.562 7.688 1 89.38 94 ASN A N 1
ATOM 720 C CA . ASN A 1 94 ? -8.672 -14.25 6.43 1 89.38 94 ASN A CA 1
ATOM 721 C C . ASN A 1 94 ? -8.672 -13.281 5.25 1 89.38 94 ASN A C 1
ATOM 723 O O . ASN A 1 94 ? -9.516 -13.383 4.359 1 89.38 94 ASN A O 1
ATOM 727 N N . THR 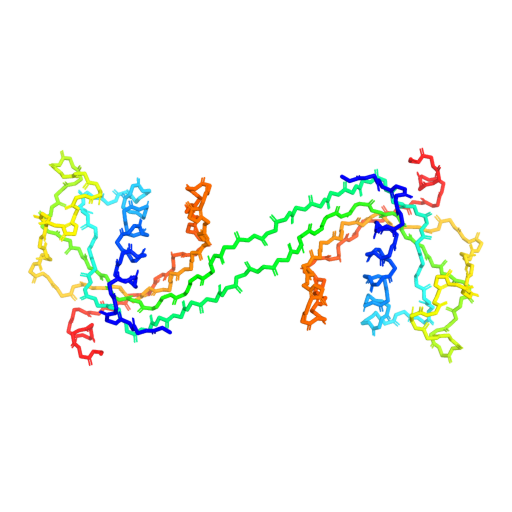A 1 95 ? -7.875 -12.297 5.426 1 94 95 THR A N 1
ATOM 728 C CA . THR A 1 95 ? -7.695 -11.352 4.332 1 94 95 THR A CA 1
ATOM 729 C C . THR A 1 95 ? -6.629 -11.844 3.357 1 94 95 THR A C 1
ATOM 731 O O . THR A 1 95 ? -5.527 -12.219 3.771 1 94 95 THR A O 1
ATOM 734 N N . PHE A 1 96 ? -6.934 -11.961 2.098 1 96.44 96 PHE A N 1
ATOM 735 C CA . PHE A 1 96 ? -6.039 -12.289 0.998 1 96.44 96 PHE A CA 1
ATOM 736 C C . PHE A 1 96 ? -6.336 -11.43 -0.224 1 96.44 96 PHE A C 1
ATOM 738 O O . PHE A 1 96 ? -7.344 -11.641 -0.904 1 96.44 96 PHE A O 1
ATOM 745 N N . GLU A 1 97 ? -5.449 -10.469 -0.41 1 96.81 97 GLU A N 1
ATOM 746 C CA . GLU A 1 97 ? -5.684 -9.531 -1.507 1 96.81 97 GLU A CA 1
ATOM 747 C C . GLU A 1 97 ? -4.555 -9.586 -2.529 1 96.81 97 GLU A C 1
ATOM 749 O O . GLU A 1 97 ? -3.408 -9.258 -2.217 1 96.81 97 GLU A O 1
ATOM 754 N N . VAL A 1 98 ? -4.848 -9.969 -3.738 1 98.25 98 VAL A N 1
ATOM 755 C CA . VAL A 1 98 ? -3.889 -9.891 -4.836 1 98.25 98 VAL A CA 1
ATOM 756 C C . VAL A 1 98 ? -3.814 -8.461 -5.359 1 98.25 98 VAL A C 1
ATOM 758 O O . VAL A 1 98 ? -4.695 -8.016 -6.102 1 98.25 98 VAL A O 1
ATOM 761 N N . THR A 1 99 ? -2.756 -7.777 -5.051 1 96.62 99 THR A N 1
ATOM 762 C CA . THR A 1 99 ? -2.656 -6.355 -5.352 1 96.62 99 THR A CA 1
ATOM 763 C C . THR A 1 99 ? -2.049 -6.137 -6.734 1 96.62 99 THR A C 1
ATOM 765 O O . THR A 1 99 ? -2.186 -5.059 -7.316 1 96.62 99 THR A O 1
ATOM 768 N N . GLU A 1 100 ? -1.312 -7.133 -7.199 1 97.81 100 GLU A N 1
ATOM 769 C CA . GLU A 1 100 ? -0.784 -7.094 -8.562 1 97.81 100 GLU A CA 1
ATOM 770 C C . GLU A 1 100 ? -0.697 -8.5 -9.156 1 97.81 100 GLU A C 1
ATOM 772 O O . GLU A 1 100 ? -0.298 -9.445 -8.477 1 97.81 100 GLU A O 1
ATOM 777 N N . PHE A 1 101 ? -1.06 -8.641 -10.359 1 98.38 101 PHE A N 1
ATOM 778 C CA . PHE A 1 101 ? -0.86 -9.828 -11.18 1 98.38 101 PHE A CA 1
ATOM 779 C C . PHE A 1 101 ? -0.589 -9.453 -12.633 1 98.38 101 PHE A C 1
ATOM 781 O O . PHE A 1 101 ? -1.513 -9.391 -13.445 1 98.38 101 PHE A O 1
ATOM 788 N N . SER A 1 102 ? 0.635 -9.211 -12.953 1 98.44 102 SER A N 1
ATOM 789 C CA . SER A 1 102 ? 1.026 -8.75 -14.281 1 98.44 102 SER A CA 1
ATOM 790 C C . SER A 1 102 ? 1.938 -9.758 -14.977 1 98.44 102 SER A C 1
ATOM 792 O O . SER A 1 102 ? 2.803 -10.359 -14.336 1 98.44 102 SER A O 1
ATOM 794 N N . CYS A 1 103 ? 1.691 -9.883 -16.25 1 98.31 103 CYS A N 1
ATOM 795 C CA . CYS A 1 103 ? 2.396 -10.961 -16.938 1 98.31 103 CYS A CA 1
ATOM 796 C C . CYS A 1 103 ? 2.957 -10.484 -18.281 1 98.31 103 CYS A C 1
ATOM 798 O O . CYS A 1 103 ? 2.416 -9.562 -18.891 1 98.31 103 CYS A O 1
ATOM 800 N N . LYS A 1 104 ? 4.02 -11.109 -18.688 1 98.44 104 LYS A N 1
ATOM 801 C CA . LYS A 1 104 ? 4.613 -11 -20.016 1 98.44 104 LYS A CA 1
ATOM 802 C C . LYS A 1 104 ? 4.656 -12.359 -20.703 1 98.44 104 LYS A C 1
ATOM 804 O O . LYS A 1 104 ? 4.844 -13.391 -20.047 1 98.44 104 LYS A O 1
ATOM 809 N N . PRO A 1 105 ? 4.512 -12.289 -22.047 1 98.19 105 PRO A N 1
ATOM 810 C CA . PRO A 1 105 ? 4.566 -13.57 -22.75 1 98.19 105 PRO A CA 1
ATOM 811 C C . PRO A 1 105 ? 5.906 -14.281 -22.594 1 98.19 105 PRO A C 1
ATOM 813 O O . PRO A 1 105 ? 6.953 -13.625 -22.547 1 98.19 105 PRO A O 1
ATOM 816 N N . ALA A 1 106 ? 5.828 -15.562 -22.516 1 98.38 106 ALA A N 1
ATOM 817 C CA . ALA A 1 106 ? 6.98 -16.453 -22.453 1 98.38 106 ALA A CA 1
ATOM 818 C C . ALA A 1 106 ? 6.645 -17.828 -23.047 1 98.38 106 ALA A C 1
ATOM 820 O O . ALA A 1 106 ? 5.578 -18.016 -23.625 1 98.38 106 ALA A O 1
ATOM 821 N N . THR A 1 107 ? 7.668 -18.719 -23.047 1 98 107 THR A N 1
ATOM 822 C CA . THR A 1 107 ? 7.426 -20.078 -23.531 1 98 107 THR A CA 1
ATOM 823 C C . THR A 1 107 ? 7.621 -21.094 -22.406 1 98 107 THR A C 1
ATOM 825 O O . THR A 1 107 ? 8.266 -20.781 -21.391 1 98 107 THR A O 1
ATOM 828 N N . ARG A 1 108 ? 6.988 -22.25 -22.625 1 96.94 108 ARG A N 1
ATOM 829 C CA . ARG A 1 108 ? 7.152 -23.344 -21.656 1 96.94 108 ARG A CA 1
ATOM 830 C C . ARG A 1 108 ? 8.617 -23.734 -21.516 1 96.94 108 ARG A C 1
A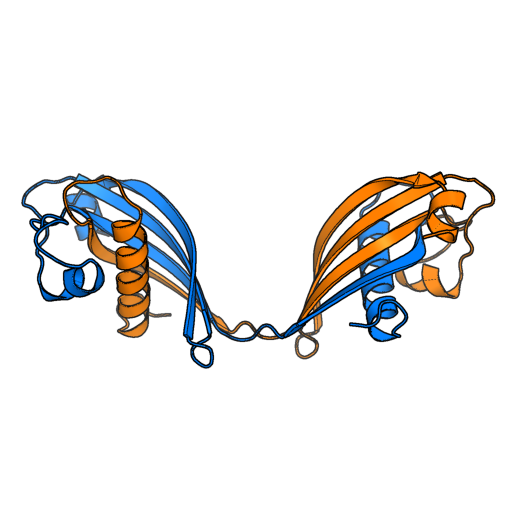TOM 832 O O . ARG A 1 108 ? 9.094 -23.984 -20.406 1 96.94 108 ARG A O 1
ATOM 839 N N . ARG A 1 109 ? 9.25 -23.781 -22.594 1 95.69 109 ARG A N 1
ATOM 840 C CA . ARG A 1 109 ? 10.672 -24.109 -22.578 1 95.69 109 ARG A CA 1
ATOM 841 C C . ARG A 1 109 ? 11.461 -23.141 -21.719 1 95.69 109 ARG A C 1
ATOM 843 O O . ARG A 1 109 ? 12.281 -23.547 -20.906 1 95.69 109 ARG A O 1
ATOM 850 N N . GLU A 1 110 ? 11.258 -21.906 -21.906 1 96.69 110 GLU A N 1
ATOM 851 C CA . GLU A 1 110 ? 11.898 -20.859 -21.094 1 96.69 110 GLU A CA 1
ATOM 852 C C . GLU A 1 110 ? 11.586 -21.062 -19.609 1 96.69 110 GLU A C 1
ATOM 854 O O . GLU A 1 110 ? 12.469 -20.906 -18.766 1 96.69 110 GLU A O 1
ATOM 859 N N . ALA A 1 111 ? 10.336 -21.359 -19.312 1 97.69 111 ALA A N 1
ATOM 860 C CA . ALA A 1 111 ? 9.875 -21.531 -17.938 1 97.69 111 ALA A CA 1
ATOM 861 C C . ALA A 1 111 ? 10.594 -22.703 -17.266 1 97.69 111 ALA A C 1
ATOM 863 O O . ALA A 1 111 ? 10.984 -22.609 -16.094 1 97.69 111 ALA A O 1
ATOM 864 N N . LEU A 1 112 ? 10.797 -23.734 -17.984 1 94.88 112 LEU A N 1
ATOM 865 C CA . LEU A 1 112 ? 11.398 -24.938 -17.422 1 94.88 112 LEU A CA 1
ATOM 866 C C . LEU A 1 112 ? 12.891 -24.75 -17.203 1 94.88 112 LEU A C 1
ATOM 868 O O . LEU A 1 112 ? 13.477 -25.391 -16.328 1 94.88 112 LEU A O 1
ATOM 872 N N . LYS A 1 113 ? 13.523 -23.797 -17.922 1 95.38 113 LYS A N 1
ATOM 873 C CA . LYS A 1 113 ? 14.961 -23.547 -17.797 1 95.38 113 LYS A CA 1
ATOM 874 C C . LYS A 1 113 ? 15.25 -22.5 -16.719 1 95.38 113 LYS A C 1
ATOM 876 O O . LYS A 1 113 ? 16.375 -22.391 -16.25 1 95.38 113 LYS A O 1
ATOM 881 N N . ALA A 1 114 ? 14.258 -21.828 -16.453 1 92.94 114 ALA A N 1
ATOM 882 C CA . ALA A 1 114 ? 14.453 -20.75 -15.484 1 92.94 114 ALA A CA 1
ATOM 883 C C . ALA A 1 114 ? 14.766 -21.312 -14.102 1 92.94 114 ALA A C 1
ATOM 885 O O . ALA A 1 114 ? 14.367 -22.438 -13.766 1 92.94 114 ALA A O 1
ATOM 886 N N . MET B 1 1 ? 12.398 -15.273 0.884 1 95 1 MET B N 1
ATOM 887 C CA . MET B 1 1 ? 11.719 -16.547 1.052 1 95 1 MET B CA 1
ATOM 888 C C . MET B 1 1 ? 12.102 -17.531 -0.056 1 95 1 MET B C 1
ATOM 890 O O . MET B 1 1 ? 12.414 -17.109 -1.175 1 95 1 MET B O 1
ATOM 894 N N . ASP B 1 2 ? 12.125 -18.797 0.265 1 97.38 2 ASP B N 1
ATOM 895 C CA . ASP B 1 2 ? 12.453 -19.844 -0.693 1 97.38 2 ASP B CA 1
ATOM 896 C C . ASP B 1 2 ? 11.344 -20.016 -1.729 1 97.38 2 ASP B C 1
ATOM 898 O O . ASP B 1 2 ? 10.203 -20.312 -1.379 1 97.38 2 ASP B O 1
ATOM 902 N N . PRO B 1 3 ? 11.695 -19.781 -2.967 1 98.19 3 PRO B N 1
ATOM 903 C CA . PRO B 1 3 ? 10.68 -19.953 -4.004 1 98.19 3 PRO B CA 1
ATOM 904 C C . PRO B 1 3 ? 10.094 -21.359 -4.027 1 98.19 3 PRO B C 1
ATOM 906 O O . PRO B 1 3 ? 8.969 -21.562 -4.496 1 98.19 3 PRO B O 1
ATOM 909 N N . ALA B 1 4 ? 10.75 -22.344 -3.549 1 97.06 4 ALA B N 1
ATOM 910 C CA . ALA B 1 4 ? 10.289 -23.734 -3.572 1 97.06 4 ALA B CA 1
ATOM 911 C C . ALA B 1 4 ? 9.539 -24.094 -2.291 1 97.06 4 ALA B C 1
ATOM 913 O O . ALA B 1 4 ? 9.109 -25.234 -2.111 1 97.06 4 ALA B O 1
ATOM 914 N N . SER B 1 5 ? 9.391 -23.078 -1.486 1 97.69 5 SER B N 1
ATOM 915 C CA . SER B 1 5 ? 8.742 -23.344 -0.204 1 97.69 5 SER B CA 1
ATOM 916 C C . SER B 1 5 ? 7.254 -23.609 -0.381 1 97.69 5 SER B C 1
ATOM 918 O O . SER B 1 5 ? 6.641 -23.141 -1.344 1 97.69 5 SER B O 1
ATOM 920 N N . GLU B 1 6 ? 6.668 -24.406 0.62 1 97.44 6 GLU B N 1
ATOM 921 C CA . GLU B 1 6 ? 5.23 -24.656 0.611 1 97.44 6 GLU B CA 1
ATOM 922 C C . GLU B 1 6 ? 4.441 -23.359 0.709 1 97.44 6 GLU B C 1
ATOM 924 O O . GLU B 1 6 ? 3.389 -23.219 0.083 1 97.44 6 GLU B O 1
ATOM 929 N N . GLU B 1 7 ? 4.926 -22.438 1.488 1 97 7 GLU B N 1
ATOM 930 C CA . GLU B 1 7 ? 4.266 -21.141 1.646 1 97 7 GLU B CA 1
ATOM 931 C C . GLU B 1 7 ? 4.18 -20.391 0.314 1 97 7 GLU B C 1
ATOM 933 O O . GLU B 1 7 ? 3.117 -19.891 -0.057 1 97 7 GLU B O 1
ATOM 938 N N . ALA B 1 8 ? 5.316 -20.344 -0.404 1 98.5 8 ALA B N 1
ATOM 939 C CA . ALA B 1 8 ? 5.324 -19.703 -1.71 1 98.5 8 ALA B CA 1
ATOM 940 C C . ALA B 1 8 ? 4.336 -20.359 -2.662 1 98.5 8 ALA B C 1
ATOM 942 O O . ALA B 1 8 ? 3.59 -19.688 -3.369 1 98.5 8 ALA B O 1
ATOM 943 N N . LYS B 1 9 ? 4.309 -21.625 -2.631 1 98.19 9 LYS B N 1
ATOM 944 C CA . LYS B 1 9 ? 3.396 -22.359 -3.498 1 98.19 9 LYS B CA 1
ATOM 945 C C . LYS B 1 9 ? 1.941 -22.078 -3.145 1 98.19 9 LYS B C 1
ATOM 947 O O . LYS B 1 9 ? 1.105 -21.891 -4.031 1 98.19 9 LYS B O 1
ATOM 952 N N . GLU B 1 10 ? 1.668 -22.094 -1.899 1 97.31 10 GLU B N 1
ATOM 953 C CA . GLU B 1 10 ? 0.304 -21.812 -1.459 1 97.31 10 GLU B CA 1
ATOM 954 C C . GLU B 1 10 ? -0.146 -20.422 -1.903 1 97.31 10 GLU B C 1
ATOM 956 O O . GLU B 1 10 ? -1.261 -20.25 -2.402 1 97.31 10 GLU B O 1
ATOM 961 N N . VAL B 1 11 ? 0.746 -19.406 -1.696 1 98.31 11 VAL B N 1
ATOM 962 C CA . VAL B 1 11 ? 0.437 -18.031 -2.115 1 98.31 11 VAL B CA 1
ATOM 963 C C . VAL B 1 11 ? 0.206 -18 -3.625 1 98.31 11 VAL B C 1
ATOM 965 O O . VAL B 1 11 ? -0.758 -17.391 -4.098 1 98.31 11 VAL B O 1
ATOM 968 N N . ALA B 1 12 ? 1.024 -18.672 -4.383 1 98.75 12 ALA B N 1
ATOM 969 C CA . ALA B 1 12 ? 0.891 -18.719 -5.836 1 98.75 12 ALA B CA 1
ATOM 970 C C . ALA B 1 12 ? -0.427 -19.375 -6.246 1 98.75 12 ALA B C 1
ATOM 972 O O . ALA B 1 12 ? -1.141 -18.859 -7.109 1 98.75 12 ALA B O 1
ATOM 973 N N . HIS B 1 13 ? -0.73 -20.453 -5.605 1 98.56 13 HIS B N 1
ATOM 974 C CA . HIS B 1 13 ? -1.942 -21.188 -5.957 1 98.56 13 HIS B CA 1
ATOM 975 C C . HIS B 1 13 ? -3.189 -20.359 -5.664 1 98.56 13 HIS B C 1
ATOM 977 O O . HIS B 1 13 ? -4.105 -20.297 -6.484 1 98.56 13 HIS B O 1
ATOM 983 N N . LYS B 1 14 ? -3.215 -19.781 -4.512 1 98.06 14 LYS B N 1
ATOM 984 C CA . LYS B 1 14 ? -4.352 -18.938 -4.18 1 98.06 14 LYS B CA 1
ATOM 985 C C . LYS B 1 14 ? -4.457 -17.75 -5.133 1 98.06 14 LYS B C 1
ATOM 987 O O . LYS B 1 14 ? -5.555 -17.344 -5.52 1 98.06 14 LYS B O 1
ATOM 992 N N . SER B 1 15 ? -3.314 -17.156 -5.473 1 98.69 15 SER B N 1
ATOM 993 C CA . SER B 1 15 ? -3.305 -16.031 -6.414 1 98.69 15 SER B CA 1
ATOM 994 C C . SER B 1 15 ? -3.801 -16.469 -7.789 1 98.69 15 SER B C 1
ATOM 996 O O . SER B 1 15 ? -4.539 -15.734 -8.445 1 98.69 15 SER B O 1
ATOM 998 N N . LEU B 1 16 ? -3.404 -17.641 -8.203 1 98.5 16 LEU B N 1
ATOM 999 C CA . LEU B 1 16 ? -3.83 -18.172 -9.5 1 98.5 16 LEU B CA 1
ATOM 1000 C C . LEU B 1 16 ? -5.328 -18.469 -9.5 1 98.5 16 LEU B C 1
ATOM 1002 O O . LEU B 1 16 ? -6.004 -18.266 -10.508 1 98.5 16 LEU B O 1
ATOM 1006 N N . ALA B 1 17 ? -5.812 -18.953 -8.375 1 98.12 17 ALA B N 1
ATOM 1007 C CA . ALA B 1 17 ? -7.258 -19.156 -8.266 1 98.12 17 ALA B CA 1
ATOM 1008 C C . ALA B 1 17 ? -8.008 -17.844 -8.438 1 98.12 17 ALA B C 1
ATOM 1010 O O . ALA B 1 17 ? -9.023 -17.797 -9.141 1 98.12 17 ALA B O 1
ATOM 1011 N N . ASP B 1 18 ? -7.516 -16.812 -7.816 1 97.81 18 ASP B N 1
ATOM 1012 C CA . ASP B 1 18 ? -8.094 -15.477 -7.957 1 97.81 18 ASP B CA 1
ATOM 1013 C C . ASP B 1 18 ? -8.07 -15.016 -9.414 1 97.81 18 ASP B C 1
ATOM 1015 O O . ASP B 1 18 ? -9.086 -14.555 -9.945 1 97.81 18 ASP B O 1
ATOM 1019 N N . ARG B 1 19 ? -6.977 -15.18 -10.062 1 97.06 19 ARG B N 1
ATOM 1020 C CA . ARG B 1 19 ? -6.809 -14.805 -11.461 1 97.06 19 ARG B CA 1
ATOM 1021 C C . ARG B 1 19 ? -7.742 -15.602 -12.367 1 97.06 19 ARG B C 1
ATOM 1023 O O . ARG B 1 19 ? -8.391 -15.047 -13.25 1 97.06 19 ARG B O 1
ATOM 1030 N N . ASN B 1 20 ? -7.773 -16.844 -12.117 1 97.88 20 ASN B N 1
ATOM 1031 C CA . ASN B 1 20 ? -8.609 -17.734 -12.906 1 97.88 20 ASN B CA 1
ATOM 1032 C C . ASN B 1 20 ? -10.086 -17.391 -12.781 1 97.88 20 ASN B C 1
ATOM 1034 O O . ASN B 1 20 ? -10.852 -17.531 -13.734 1 97.88 20 ASN B O 1
ATOM 1038 N N . THR B 1 21 ? -10.508 -16.953 -11.672 1 96.94 21 THR B N 1
ATOM 1039 C CA . THR B 1 21 ? -11.891 -16.547 -11.438 1 96.94 21 THR B CA 1
ATOM 1040 C C . THR B 1 21 ? -12.227 -15.297 -12.25 1 96.94 21 THR B C 1
ATOM 1042 O O . THR B 1 21 ? -13.359 -15.141 -12.711 1 96.94 21 THR B O 1
ATOM 1045 N N . LYS B 1 22 ? -11.297 -14.477 -12.461 1 95.5 22 LYS B N 1
ATOM 1046 C CA . LYS B 1 22 ? -11.547 -13.172 -13.055 1 95.5 22 LYS B CA 1
ATOM 1047 C C . LYS B 1 22 ? -11.242 -13.188 -14.555 1 95.5 22 LYS B C 1
ATOM 1049 O O . LYS B 1 22 ? -11.617 -12.258 -15.273 1 95.5 22 LYS B O 1
ATOM 1054 N N . SER B 1 23 ? -10.547 -14.219 -14.953 1 94.31 23 SER B N 1
ATOM 1055 C CA . SER B 1 23 ? -10.133 -14.297 -16.359 1 94.31 23 SER B CA 1
ATOM 1056 C C . SER B 1 23 ? -11.281 -14.773 -17.25 1 94.31 23 SER B C 1
ATOM 1058 O O . SER B 1 23 ? -12.109 -15.578 -16.812 1 94.31 23 SER B O 1
ATOM 1060 N N . ASN B 1 24 ? -11.258 -14.406 -18.5 1 93.19 24 ASN B N 1
ATOM 1061 C CA . ASN B 1 24 ? -12.281 -14.781 -19.469 1 93.19 24 ASN B CA 1
ATOM 1062 C C . ASN B 1 24 ? -11.883 -16.031 -20.25 1 93.19 24 ASN B C 1
ATOM 1064 O O . ASN B 1 24 ? -12.664 -16.531 -21.062 1 93.19 24 ASN B O 1
ATOM 1068 N N . SER B 1 25 ? -10.82 -16.516 -20 1 93.62 25 SER B N 1
ATOM 1069 C CA . SER B 1 25 ? -10.352 -17.719 -20.703 1 93.62 25 SER B CA 1
ATOM 1070 C C . SER B 1 25 ? -11.25 -18.906 -20.438 1 93.62 25 SER B C 1
ATOM 1072 O O . SER B 1 25 ? -11.828 -19.016 -19.344 1 93.62 25 SER B O 1
ATOM 1074 N N . ALA B 1 26 ? -11.383 -19.812 -21.453 1 95.19 26 ALA B N 1
ATOM 1075 C CA . ALA B 1 26 ? -12.188 -21.031 -21.281 1 95.19 26 ALA B CA 1
ATOM 1076 C C . ALA B 1 26 ? -11.461 -22.047 -20.406 1 95.19 26 ALA B C 1
ATOM 1078 O O . ALA B 1 26 ? -12.094 -22.922 -19.812 1 95.19 26 ALA B O 1
ATOM 1079 N N . TYR B 1 27 ? -10.18 -22 -20.344 1 97.19 27 TYR B N 1
ATOM 1080 C CA . TYR B 1 27 ? -9.383 -22.969 -19.594 1 97.19 27 TYR B CA 1
ATOM 1081 C C . TYR B 1 27 ? -8.656 -22.297 -18.438 1 97.19 27 TYR B C 1
ATOM 1083 O O . TYR B 1 27 ? -8.359 -21.094 -18.5 1 97.19 27 TYR B O 1
ATOM 1091 N N . HIS B 1 28 ? -8.383 -23.078 -17.375 1 98.12 28 HIS B N 1
ATOM 1092 C CA . HIS B 1 28 ? -7.633 -22.562 -16.234 1 98.12 28 HIS B CA 1
ATOM 1093 C C . HIS B 1 28 ? -6.148 -22.438 -16.547 1 98.12 28 HIS B C 1
ATOM 1095 O O . HIS B 1 28 ? -5.578 -23.312 -17.219 1 98.12 28 HIS B O 1
ATOM 1101 N N . ASP B 1 29 ? -5.535 -21.359 -16.094 1 98.06 29 ASP B N 1
ATOM 1102 C CA . ASP B 1 29 ? -4.078 -21.297 -16.016 1 98.06 29 ASP B CA 1
ATOM 1103 C C . ASP B 1 29 ? -3.559 -22.016 -14.781 1 98.06 29 ASP B C 1
ATOM 1105 O O . ASP B 1 29 ? -4.27 -22.125 -13.773 1 98.06 29 ASP B O 1
ATOM 1109 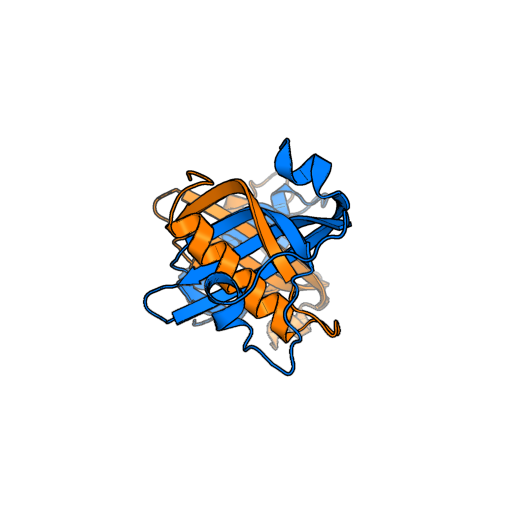N N . MET B 1 30 ? -2.406 -22.516 -14.914 1 98.06 30 MET B N 1
ATOM 1110 C CA . MET B 1 30 ? -1.825 -23.219 -13.766 1 98.06 30 MET B CA 1
ATOM 1111 C C . MET B 1 30 ? -0.357 -22.828 -13.594 1 98.06 30 MET B C 1
ATOM 1113 O O . MET B 1 30 ? 0.279 -22.344 -14.531 1 98.06 30 MET B O 1
ATOM 1117 N N . LEU B 1 31 ? 0.177 -23.078 -12.406 1 98.62 31 LEU B N 1
ATOM 1118 C CA . LEU B 1 31 ? 1.549 -22.734 -12.047 1 98.62 31 LEU B CA 1
ATOM 1119 C C . LEU B 1 31 ? 2.539 -23.672 -12.734 1 98.62 31 LEU B C 1
ATOM 1121 O O . LEU B 1 31 ? 2.352 -24.891 -12.727 1 98.62 31 LEU B O 1
ATOM 1125 N N . ILE B 1 32 ? 3.533 -23.094 -13.406 1 98.44 32 ILE B N 1
ATOM 1126 C CA . ILE B 1 32 ? 4.629 -23.906 -13.93 1 98.44 32 ILE B CA 1
ATOM 1127 C C . ILE B 1 32 ? 5.785 -23.922 -12.93 1 98.44 32 ILE B C 1
ATOM 1129 O O . ILE B 1 32 ? 6.242 -24.984 -12.508 1 98.44 32 ILE B O 1
ATOM 1133 N N . LYS B 1 33 ? 6.176 -22.703 -12.523 1 97.75 33 LYS B N 1
ATOM 1134 C CA . LYS B 1 33 ? 7.352 -22.578 -11.672 1 97.75 33 LYS B CA 1
ATOM 1135 C C . LYS B 1 33 ? 7.414 -21.188 -11.023 1 97.75 33 LYS B C 1
ATOM 1137 O O . LYS B 1 33 ? 7.133 -20.188 -11.672 1 97.75 33 LYS B O 1
ATOM 1142 N N . ILE B 1 34 ? 7.801 -21.234 -9.664 1 98.81 34 ILE B N 1
ATOM 1143 C CA . ILE B 1 34 ? 8.148 -19.969 -9.023 1 98.81 34 ILE B CA 1
ATOM 1144 C C . ILE B 1 34 ? 9.656 -19.75 -9.094 1 98.81 34 ILE B C 1
ATOM 1146 O O . ILE B 1 34 ? 10.438 -20.609 -8.664 1 98.81 34 ILE B O 1
ATOM 1150 N N . VAL B 1 35 ? 10.07 -18.625 -9.586 1 98.69 35 VAL B N 1
ATOM 1151 C CA . VAL B 1 35 ? 11.508 -18.453 -9.773 1 98.69 35 VAL B CA 1
ATOM 1152 C C . VAL B 1 35 ? 12.047 -17.469 -8.742 1 98.69 35 VAL B C 1
ATOM 1154 O O . VAL B 1 35 ? 13.234 -17.484 -8.406 1 98.69 35 VAL B O 1
ATOM 1157 N N . GLU B 1 36 ? 11.297 -16.594 -8.242 1 98.75 36 GLU B N 1
ATOM 1158 C CA . GLU B 1 36 ? 11.625 -15.68 -7.148 1 98.75 36 GLU B CA 1
ATOM 1159 C C . GLU B 1 36 ? 10.461 -15.555 -6.168 1 98.75 36 GLU B C 1
ATOM 1161 O O . GLU B 1 36 ? 9.297 -15.617 -6.566 1 98.75 36 GLU B O 1
ATOM 1166 N N . ALA B 1 37 ? 10.805 -15.406 -4.934 1 98.69 37 ALA B N 1
ATOM 1167 C CA . ALA B 1 37 ? 9.805 -15.195 -3.893 1 98.69 37 ALA B CA 1
ATOM 1168 C C . ALA B 1 37 ? 10.359 -14.352 -2.75 1 98.69 37 ALA B C 1
ATOM 1170 O O . ALA B 1 37 ? 11.5 -14.547 -2.328 1 98.69 37 ALA B O 1
ATOM 1171 N N . SER B 1 38 ? 9.578 -13.445 -2.303 1 98.19 38 SER B N 1
ATOM 1172 C CA . SER B 1 38 ? 9.914 -12.656 -1.124 1 98.19 38 SER B CA 1
ATOM 1173 C C . SER B 1 38 ? 8.703 -12.453 -0.226 1 98.19 38 SER B C 1
ATOM 1175 O O . SER B 1 38 ? 7.566 -12.461 -0.701 1 98.19 38 SER B O 1
ATOM 1177 N N . SER B 1 39 ? 8.969 -12.477 1.015 1 96.31 39 SER B N 1
ATOM 1178 C CA . SER B 1 39 ? 7.945 -12.164 2.012 1 96.31 39 SER B CA 1
ATOM 1179 C C . SER B 1 39 ? 8.43 -11.086 2.975 1 96.31 39 SER B C 1
ATOM 1181 O O . SER B 1 39 ? 9.617 -11.023 3.303 1 96.31 39 SER B O 1
ATOM 1183 N N . GLN B 1 40 ? 7.551 -10.18 3.393 1 93.31 40 GLN B N 1
ATOM 1184 C CA . GLN B 1 40 ? 7.871 -9.094 4.309 1 93.31 40 GLN B CA 1
ATOM 1185 C C . GLN B 1 40 ? 6.766 -8.898 5.34 1 93.31 40 GLN B C 1
ATOM 1187 O O . GLN B 1 40 ? 5.598 -8.711 4.98 1 93.31 40 GLN B O 1
ATOM 1192 N N . VAL B 1 41 ? 7.203 -9 6.562 1 90.75 41 VAL B N 1
ATOM 1193 C CA . VAL B 1 41 ? 6.242 -8.711 7.625 1 90.75 41 VAL B CA 1
ATOM 1194 C C . VAL B 1 41 ? 5.887 -7.23 7.613 1 90.75 41 VAL B C 1
ATOM 1196 O O . VAL B 1 41 ? 6.773 -6.371 7.562 1 90.75 41 VAL B O 1
ATOM 1199 N N . VAL B 1 42 ? 4.613 -7.031 7.469 1 89.81 42 VAL B N 1
ATOM 1200 C CA . VAL B 1 42 ? 4.156 -5.645 7.512 1 89.81 42 VAL B CA 1
ATOM 1201 C C . VAL B 1 42 ? 3.402 -5.387 8.812 1 89.81 42 VAL B C 1
ATOM 1203 O O . VAL B 1 42 ? 2.52 -6.16 9.188 1 89.81 42 VAL B O 1
ATOM 1206 N N . SER B 1 43 ? 3.945 -4.461 9.547 1 92.19 43 SER B N 1
ATOM 1207 C CA . SER B 1 43 ? 3.324 -4.051 10.805 1 92.19 43 SER B CA 1
ATOM 1208 C C . SER B 1 43 ? 3.455 -2.547 11.016 1 92.19 43 SER B C 1
ATOM 1210 O O . SER B 1 43 ? 4.477 -1.951 10.672 1 92.19 43 SER B O 1
ATOM 1212 N N . GLY B 1 44 ? 2.312 -1.93 11.461 1 93.88 44 GLY B N 1
ATOM 1213 C CA . GLY B 1 44 ? 2.334 -0.502 11.734 1 93.88 44 GLY B CA 1
ATOM 1214 C C . GLY B 1 44 ? 0.964 0.143 11.641 1 93.88 44 GLY B C 1
ATOM 1215 O O . GLY B 1 44 ? -0.03 -0.426 12.094 1 93.88 44 GLY B O 1
ATOM 1216 N N . MET B 1 45 ? 1.005 1.403 11.133 1 95.31 45 MET B N 1
ATOM 1217 C CA . MET B 1 45 ? -0.231 2.172 11.023 1 95.31 45 MET B CA 1
ATOM 1218 C C . MET B 1 45 ? -0.32 2.863 9.664 1 95.31 45 MET B C 1
ATOM 1220 O O . MET B 1 45 ? 0.671 3.408 9.172 1 95.31 45 MET B O 1
ATOM 1224 N N . ASN B 1 46 ? -1.503 2.719 9.109 1 96.12 46 ASN B N 1
ATOM 1225 C CA . ASN B 1 46 ? -1.863 3.598 8 1 96.12 46 ASN B CA 1
ATOM 1226 C C . ASN B 1 46 ? -2.725 4.766 8.477 1 96.12 46 ASN B C 1
ATOM 1228 O O . ASN B 1 46 ? -3.613 4.59 9.312 1 96.12 46 ASN B O 1
ATOM 1232 N N . TYR B 1 47 ? -2.391 5.934 7.902 1 98.38 47 TYR B N 1
ATOM 1233 C CA . TYR B 1 47 ? -3.207 7.109 8.18 1 98.38 47 TYR B CA 1
ATOM 1234 C C . TYR B 1 47 ? -3.715 7.738 6.891 1 98.38 47 TYR B C 1
ATOM 1236 O O . TYR B 1 47 ? -3.018 7.73 5.871 1 98.38 47 TYR B O 1
ATOM 1244 N N . LYS B 1 48 ? -4.906 8.281 6.984 1 98.81 48 LYS B N 1
ATOM 1245 C CA . LYS B 1 48 ? -5.438 9.18 5.961 1 98.81 48 LYS B CA 1
ATOM 1246 C C . LYS B 1 48 ? -6 10.453 6.586 1 98.81 48 LYS B C 1
ATOM 1248 O O . LYS B 1 48 ? -6.883 10.391 7.445 1 98.81 48 LYS B O 1
ATOM 1253 N N . LEU B 1 49 ? -5.547 11.516 6.164 1 98.88 49 LEU B N 1
ATOM 1254 C CA . LEU B 1 49 ? -6.031 12.805 6.641 1 98.88 49 LEU B CA 1
ATOM 1255 C C . LEU B 1 49 ? -6.559 13.648 5.484 1 98.88 49 LEU B C 1
ATOM 1257 O O . LEU B 1 49 ? -5.996 13.633 4.391 1 98.88 49 LEU B O 1
ATOM 1261 N N . ILE B 1 50 ? -7.578 14.336 5.734 1 98.94 50 ILE B N 1
ATOM 1262 C CA . ILE B 1 50 ? -7.969 15.484 4.922 1 98.94 50 ILE B CA 1
ATOM 1263 C C . ILE B 1 50 ? -7.738 16.766 5.703 1 98.94 50 ILE B C 1
ATOM 1265 O O . ILE B 1 50 ? -8.297 16.953 6.785 1 98.94 50 ILE B O 1
ATOM 1269 N N . ALA B 1 51 ? -6.953 17.578 5.113 1 98.94 51 ALA B N 1
ATOM 1270 C CA . ALA B 1 51 ? -6.551 18.75 5.879 1 98.94 51 ALA B CA 1
ATOM 1271 C C . ALA B 1 51 ? -6.406 19.969 4.969 1 98.94 51 ALA B C 1
ATOM 1273 O O . ALA B 1 51 ? -6.152 19.844 3.771 1 98.94 51 ALA B O 1
ATOM 1274 N N . TYR B 1 52 ? -6.625 21.141 5.516 1 98.81 52 TYR B N 1
ATOM 1275 C CA . TYR B 1 52 ? -6.32 22.406 4.875 1 98.81 52 TYR B CA 1
ATOM 1276 C C . TYR B 1 52 ? -4.957 22.922 5.316 1 98.81 52 TYR B C 1
ATOM 1278 O O . TYR B 1 52 ? -4.625 22.891 6.504 1 98.81 52 TYR B O 1
ATOM 1286 N N . ILE B 1 53 ? -4.227 23.359 4.316 1 98.75 53 ILE B N 1
ATOM 1287 C CA . ILE B 1 53 ? -2.939 23.969 4.598 1 98.75 53 ILE B CA 1
ATOM 1288 C C . ILE B 1 53 ? -2.869 25.344 3.93 1 98.75 53 ILE B C 1
ATOM 1290 O O . ILE B 1 53 ? -3.682 25.656 3.059 1 98.75 53 ILE B O 1
ATOM 1294 N N . GLY B 1 54 ? -1.952 26.172 4.367 1 97.88 54 GLY B N 1
ATOM 1295 C CA . GLY B 1 54 ? -1.75 27.484 3.795 1 97.88 54 GLY B CA 1
ATOM 1296 C C . GLY B 1 54 ? -0.347 28.016 4.008 1 97.88 54 GLY B C 1
ATOM 1297 O O . GLY B 1 54 ? 0.42 27.469 4.801 1 97.88 54 GLY B O 1
ATOM 1298 N N . PRO B 1 55 ? -0.016 29.062 3.225 1 97 55 PRO B N 1
ATOM 1299 C CA . PRO B 1 55 ? 1.333 29.609 3.348 1 97 55 PRO B CA 1
ATOM 1300 C C . PRO B 1 55 ? 1.576 30.281 4.699 1 97 55 PRO B C 1
ATOM 1302 O O . PRO B 1 55 ? 0.674 30.922 5.25 1 97 55 PRO B O 1
ATOM 1305 N N . SER B 1 56 ? 2.748 30.062 5.242 1 98.06 56 SER B N 1
ATOM 1306 C CA . SER B 1 56 ? 3.15 30.719 6.488 1 98.06 56 SER B CA 1
ATOM 1307 C C . SER B 1 56 ? 3.932 32 6.223 1 98.06 56 SER B C 1
ATOM 1309 O O . SER B 1 56 ? 4.211 32.312 5.066 1 98.06 56 SER B O 1
ATOM 1311 N N . LYS B 1 57 ? 4.293 32.781 7.301 1 97.56 57 LYS B N 1
ATOM 1312 C CA . LYS B 1 57 ? 5.137 33.969 7.223 1 97.56 57 LYS B CA 1
ATOM 1313 C C . LYS B 1 57 ? 6.617 33.594 7.262 1 97.56 57 LYS B C 1
ATOM 1315 O O . LYS B 1 57 ? 7.48 34.469 7.16 1 97.56 57 LYS B O 1
ATOM 1320 N N . CYS B 1 58 ? 6.887 32.281 7.359 1 97.81 58 CYS B N 1
ATOM 1321 C CA . CYS B 1 58 ? 8.266 31.844 7.555 1 97.81 58 CYS B CA 1
ATOM 1322 C C . CYS B 1 58 ? 8.898 31.438 6.23 1 97.81 58 CYS B C 1
ATOM 1324 O O . CYS B 1 58 ? 8.391 30.562 5.531 1 97.81 58 CYS B O 1
ATOM 1326 N N . ALA B 1 59 ? 10.094 32.031 5.973 1 96.44 59 ALA B N 1
ATOM 1327 C CA . ALA B 1 59 ? 10.906 31.625 4.828 1 96.44 59 ALA B CA 1
ATOM 1328 C C . ALA B 1 59 ? 11.703 30.375 5.145 1 96.44 59 ALA B C 1
ATOM 1330 O O . ALA B 1 59 ? 12.156 30.188 6.273 1 96.44 59 ALA B O 1
ATOM 1331 N N . LYS B 1 60 ? 11.906 29.516 4.113 1 95.88 60 LYS B N 1
ATOM 1332 C CA . LYS B 1 60 ? 12.617 28.25 4.301 1 95.88 60 LYS B CA 1
ATOM 1333 C C . LYS B 1 60 ? 14.055 28.484 4.746 1 95.88 60 LYS B C 1
ATOM 1335 O O . LYS B 1 60 ? 14.648 27.641 5.43 1 95.88 60 LYS B O 1
ATOM 1340 N N . LYS B 1 61 ? 14.602 29.609 4.379 1 95.44 61 LYS B N 1
ATOM 1341 C CA . LYS B 1 61 ? 15.977 29.938 4.75 1 95.44 61 LYS B CA 1
ATOM 1342 C C . LYS B 1 61 ? 16.078 30.266 6.234 1 95.44 61 LYS B C 1
ATOM 1344 O O . LYS B 1 61 ? 17.156 30.188 6.82 1 95.44 61 LYS B O 1
ATOM 1349 N N . ASP B 1 62 ? 14.953 30.609 6.922 1 96.31 62 ASP B N 1
ATOM 1350 C CA . ASP B 1 62 ? 14.961 31.141 8.281 1 96.31 62 ASP B CA 1
ATOM 1351 C C . ASP B 1 62 ? 14.562 30.062 9.297 1 96.31 62 ASP B C 1
ATOM 1353 O O . ASP B 1 62 ? 14.984 30.109 10.453 1 96.31 62 ASP B O 1
ATOM 1357 N N . VAL B 1 63 ? 13.656 29.109 8.891 1 97.19 63 VAL B N 1
ATOM 1358 C CA . VAL B 1 63 ? 13.102 28.125 9.828 1 97.19 63 VAL B CA 1
ATOM 1359 C C . VAL B 1 63 ? 13.188 26.734 9.219 1 97.19 63 VAL B C 1
ATOM 1361 O O . VAL B 1 63 ? 12.969 26.547 8.023 1 97.19 63 VAL B O 1
ATOM 1364 N N . LYS B 1 64 ? 13.547 25.781 10.07 1 97 64 LYS B N 1
ATOM 1365 C CA . LYS B 1 64 ? 13.586 24.391 9.617 1 97 64 LYS B CA 1
ATOM 1366 C C . LYS B 1 64 ? 12.18 23.828 9.484 1 97 64 LYS B C 1
ATOM 1368 O O . LYS B 1 64 ? 11.289 24.172 10.258 1 97 64 LYS B O 1
ATOM 1373 N N . PRO B 1 65 ? 11.93 22.953 8.555 1 98 65 PRO B N 1
ATOM 1374 C CA . PRO B 1 65 ? 10.602 22.391 8.297 1 98 65 PRO B CA 1
ATOM 1375 C C . PRO B 1 65 ? 9.969 21.766 9.547 1 98 65 PRO B C 1
ATOM 1377 O O . PRO B 1 65 ? 8.758 21.875 9.75 1 98 65 PRO B O 1
ATOM 1380 N N . GLU B 1 66 ? 10.789 21.188 10.438 1 96.62 66 GLU B N 1
ATOM 1381 C CA . GLU B 1 66 ? 10.273 20.5 11.617 1 96.62 66 GLU B CA 1
ATOM 1382 C C . GLU B 1 66 ? 9.797 21.484 12.672 1 96.62 66 GLU B C 1
ATOM 1384 O O . GLU B 1 66 ? 9.086 21.109 13.602 1 96.62 66 GLU B O 1
ATOM 1389 N N . ASP B 1 67 ? 10.188 22.703 12.5 1 97.75 67 ASP B N 1
ATOM 1390 C CA . ASP B 1 67 ? 9.906 23.688 13.539 1 97.75 67 ASP B CA 1
ATOM 1391 C C . ASP B 1 67 ? 8.742 24.594 13.133 1 97.75 67 ASP B C 1
ATOM 1393 O O . ASP B 1 67 ? 8.312 25.438 13.914 1 97.75 67 ASP B O 1
ATOM 1397 N N . VAL B 1 68 ? 8.188 24.359 12 1 97.69 68 VAL B N 1
ATOM 1398 C CA . VAL B 1 68 ? 7.188 25.25 11.438 1 97.69 68 VAL B CA 1
ATOM 1399 C C . VAL B 1 68 ? 5.965 25.297 12.352 1 97.69 68 VAL B C 1
ATOM 1401 O O . VAL B 1 68 ? 5.461 26.375 12.672 1 97.69 68 VAL B O 1
ATOM 1404 N N . HIS B 1 69 ? 5.543 24.203 12.859 1 96.44 69 HIS B N 1
ATOM 1405 C CA . HIS B 1 69 ? 4.32 24.125 13.648 1 96.44 69 HIS B CA 1
ATOM 1406 C C . HIS B 1 69 ? 4.449 24.922 14.945 1 96.44 69 HIS B C 1
ATOM 1408 O O . HIS B 1 69 ? 3.471 25.484 15.43 1 96.44 69 HIS B O 1
ATOM 1414 N N . SER B 1 70 ? 5.637 25.047 15.438 1 96.69 70 SER B N 1
ATOM 1415 C CA . SER B 1 70 ? 5.812 25.688 16.734 1 96.69 70 SER B CA 1
ATOM 1416 C C . SER B 1 70 ? 6.305 27.125 16.578 1 96.69 70 SER B C 1
ATOM 1418 O O . SER B 1 70 ? 6.121 27.938 17.484 1 96.69 70 SER B O 1
ATOM 1420 N N . LYS B 1 71 ? 6.832 27.484 15.398 1 97.69 71 LYS B N 1
ATOM 1421 C CA . LYS B 1 71 ? 7.531 28.766 15.305 1 97.69 71 LYS B CA 1
ATOM 1422 C C . LYS B 1 71 ? 6.848 29.703 14.312 1 97.69 71 LYS B C 1
ATOM 1424 O O . LYS B 1 71 ? 7.117 30.906 14.297 1 97.69 71 LYS B O 1
ATOM 1429 N N . CYS B 1 72 ? 6.047 29.141 13.523 1 98.25 72 CYS B N 1
ATOM 1430 C CA . CYS B 1 72 ? 5.555 29.953 12.414 1 98.25 72 CYS B CA 1
ATOM 1431 C C . CYS B 1 72 ? 4.07 30.266 12.578 1 98.25 72 CYS B C 1
ATOM 1433 O O . CYS B 1 72 ? 3.393 29.641 13.398 1 98.25 72 CYS B O 1
ATOM 1435 N N . GLN B 1 73 ? 3.58 31.375 11.812 1 97.44 73 GLN B N 1
ATOM 1436 C CA . GLN B 1 73 ? 2.18 31.75 11.68 1 97.44 73 GLN B CA 1
ATOM 1437 C C . GLN B 1 73 ? 1.771 31.828 10.211 1 97.44 73 GLN B C 1
ATOM 1439 O O . GLN B 1 73 ? 2.613 32.031 9.336 1 97.44 73 GLN B O 1
ATOM 1444 N N . LEU B 1 74 ? 0.462 31.547 10.008 1 97.75 74 LEU B N 1
ATOM 1445 C CA . LEU B 1 74 ? -0.071 31.719 8.664 1 97.75 74 LEU B CA 1
ATOM 1446 C C . LEU B 1 74 ? 0.127 33.156 8.18 1 97.75 74 LEU B C 1
ATOM 1448 O O . LEU B 1 74 ? 0.069 34.094 8.977 1 97.75 74 LEU B O 1
ATOM 1452 N N . ASN B 1 75 ? 0.431 33.375 6.914 1 96.69 75 ASN B N 1
ATOM 1453 C CA . ASN B 1 75 ? 0.459 34.719 6.387 1 96.69 75 ASN B CA 1
ATOM 1454 C C . ASN B 1 75 ? -0.938 35.344 6.336 1 96.69 75 ASN B C 1
ATOM 1456 O O . ASN B 1 75 ? -1.91 34.719 6.758 1 96.69 75 ASN B O 1
ATOM 1460 N N . ASP B 1 76 ? -1.058 36.594 5.883 1 95.75 76 ASP B N 1
ATOM 1461 C CA . ASP B 1 76 ? -2.322 37.344 5.977 1 95.75 76 ASP B CA 1
ATOM 1462 C C . ASP B 1 76 ? -3.174 37.125 4.727 1 95.75 76 ASP B C 1
ATOM 1464 O O . ASP B 1 76 ? -4.254 37.688 4.598 1 95.75 76 ASP B O 1
ATOM 1468 N N . GLY B 1 77 ? -2.766 36.312 3.793 1 95.06 77 GLY B N 1
ATOM 1469 C CA . GLY B 1 77 ? -3.514 36.125 2.562 1 95.06 77 GLY B CA 1
ATOM 1470 C C . GLY B 1 77 ? -4.66 35.125 2.717 1 95.06 77 GLY B C 1
ATOM 1471 O O . GLY B 1 77 ? -4.867 34.562 3.795 1 95.06 77 GLY B O 1
ATOM 1472 N N . ASN B 1 78 ? -5.469 34.969 1.666 1 96.06 78 ASN B N 1
ATOM 1473 C CA . ASN B 1 78 ? -6.656 34.125 1.675 1 96.06 78 ASN B CA 1
ATOM 1474 C C . ASN B 1 78 ? -6.387 32.781 1.004 1 96.06 78 ASN B C 1
ATOM 1476 O O . ASN B 1 78 ? -7.293 31.953 0.872 1 96.06 78 ASN B O 1
ATOM 1480 N N . SER B 1 79 ? -5.203 32.531 0.599 1 96.56 79 SER B N 1
ATOM 1481 C CA . SER B 1 79 ? -4.895 31.297 -0.136 1 96.56 79 SER B CA 1
ATOM 1482 C C . SER B 1 79 ? -4.789 30.109 0.803 1 96.56 79 SER B C 1
ATOM 1484 O O . SER B 1 79 ? -4.27 30.234 1.914 1 96.56 79 SER B O 1
ATOM 1486 N N . ALA B 1 80 ? -5.383 29.016 0.398 1 98.19 80 ALA B N 1
ATOM 1487 C CA . ALA B 1 80 ? -5.258 27.719 1.071 1 98.19 80 ALA B CA 1
ATOM 1488 C C . ALA B 1 80 ? -5.371 26.562 0.076 1 98.19 80 ALA B C 1
ATOM 1490 O O . ALA B 1 80 ? -5.617 26.781 -1.112 1 98.19 80 ALA B O 1
ATOM 1491 N N . GLU B 1 81 ? -5.02 25.391 0.521 1 98.44 81 GLU B N 1
ATOM 1492 C CA . GLU B 1 81 ? -5.23 24.156 -0.224 1 98.44 81 GLU B CA 1
ATOM 1493 C C . GLU B 1 81 ? -5.879 23.078 0.651 1 98.44 81 GLU B C 1
ATOM 1495 O O . GLU B 1 81 ? -5.559 22.969 1.836 1 98.44 81 GLU B O 1
ATOM 1500 N N . LYS B 1 82 ? -6.855 22.422 0.138 1 98.81 82 LYS B N 1
ATOM 1501 C CA . LYS B 1 82 ? -7.363 21.203 0.762 1 98.81 82 LYS B CA 1
ATOM 1502 C C . LYS B 1 82 ? -6.605 19.969 0.267 1 98.81 82 LYS B C 1
ATOM 1504 O O . LYS B 1 82 ? -6.566 19.703 -0.936 1 98.81 82 LYS B O 1
ATOM 1509 N N . CYS B 1 83 ? -6.105 19.188 1.201 1 98.88 83 CYS B N 1
ATOM 1510 C CA . CYS B 1 83 ? -5.152 18.156 0.807 1 98.88 83 CYS B CA 1
ATOM 1511 C C . CYS B 1 83 ? -5.559 16.797 1.366 1 98.88 83 CYS B C 1
ATOM 1513 O O . CYS B 1 83 ? -6.086 16.703 2.477 1 98.88 83 CYS B O 1
ATOM 1515 N N . THR B 1 84 ? -5.363 15.805 0.583 1 98.94 84 THR B N 1
ATOM 1516 C CA . THR B 1 84 ? -5.379 14.422 1.046 1 98.94 84 THR B CA 1
ATOM 1517 C C . THR B 1 84 ? -3.965 13.938 1.362 1 98.94 84 THR B C 1
ATOM 1519 O O . THR B 1 84 ? -3.072 14.016 0.515 1 98.94 84 THR B O 1
ATOM 1522 N N . ILE B 1 85 ? -3.752 13.523 2.578 1 98.88 85 ILE B N 1
ATOM 1523 C CA . ILE B 1 85 ? -2.459 13.039 3.053 1 98.88 85 ILE B CA 1
ATOM 1524 C C . ILE B 1 85 ? -2.576 11.578 3.482 1 98.88 85 ILE B C 1
ATOM 1526 O O . ILE B 1 85 ? -3.4 11.242 4.336 1 98.88 85 ILE B O 1
ATOM 1530 N N . LYS B 1 86 ? -1.818 10.688 2.955 1 98.69 86 LYS B N 1
ATOM 1531 C CA . LYS B 1 86 ? -1.726 9.297 3.383 1 98.69 86 LYS B CA 1
ATOM 1532 C C . LYS B 1 86 ? -0.316 8.961 3.861 1 98.69 86 LYS B C 1
ATOM 1534 O O . LYS B 1 86 ? 0.668 9.359 3.236 1 98.69 86 LYS B O 1
ATOM 1539 N N . VAL B 1 87 ? -0.277 8.242 4.98 1 98.56 87 VAL B N 1
ATOM 1540 C CA . VAL B 1 87 ? 1 7.953 5.625 1 98.56 87 VAL B CA 1
ATOM 1541 C C . VAL B 1 87 ? 1.045 6.484 6.051 1 98.56 87 VAL B C 1
ATOM 1543 O O . VAL B 1 87 ? 0.041 5.934 6.508 1 98.56 87 VAL B O 1
ATOM 1546 N N . TYR B 1 88 ? 2.143 5.836 5.875 1 96.25 88 TYR B N 1
ATOM 1547 C CA . TYR B 1 88 ? 2.494 4.578 6.527 1 96.25 88 TYR B CA 1
ATOM 1548 C C . TYR B 1 88 ? 3.551 4.801 7.602 1 96.25 88 TYR B C 1
ATOM 1550 O O . TYR B 1 88 ? 4.602 5.391 7.34 1 96.25 88 TYR B O 1
ATOM 1558 N N . GLU B 1 89 ? 3.238 4.363 8.828 1 96.62 89 GLU B N 1
ATOM 1559 C CA . GLU B 1 89 ? 4.168 4.551 9.938 1 96.62 89 GLU B CA 1
ATOM 1560 C C . GLU B 1 89 ? 4.391 3.248 10.703 1 96.62 89 GLU B C 1
ATOM 1562 O O . GLU B 1 89 ? 3.445 2.5 10.953 1 96.62 89 GLU B O 1
ATOM 1567 N N . GLN B 1 90 ? 5.684 3.023 11.008 1 93.81 90 GLN B N 1
ATOM 1568 C CA . GLN B 1 90 ? 6.082 1.97 11.938 1 93.81 90 GLN B CA 1
ATOM 1569 C C . GLN B 1 90 ? 6.891 2.537 13.102 1 93.81 90 GLN B C 1
ATOM 1571 O O . GLN B 1 90 ? 8.109 2.709 12.992 1 93.81 90 GLN B O 1
ATOM 1576 N N . PRO B 1 91 ? 6.277 2.717 14.18 1 86.69 91 PRO B N 1
ATOM 1577 C CA . PRO B 1 91 ? 6.934 3.404 15.297 1 86.69 91 PRO B CA 1
ATOM 1578 C C . PRO B 1 91 ? 8.172 2.666 15.797 1 86.69 91 PRO B C 1
ATOM 1580 O O . PRO B 1 91 ? 9.18 3.299 16.141 1 86.69 91 PRO B O 1
ATOM 1583 N N . TRP B 1 92 ? 8.25 1.377 15.766 1 87.81 92 TRP B N 1
ATOM 1584 C CA . TRP B 1 92 ? 9.32 0.583 16.359 1 87.81 92 TRP B CA 1
ATOM 1585 C C . TRP B 1 92 ? 10.531 0.524 15.438 1 87.81 92 TRP B C 1
ATOM 1587 O O . TRP B 1 92 ? 11.625 0.156 15.859 1 87.81 92 TRP B O 1
ATOM 1597 N N . THR B 1 93 ? 10.422 0.917 14.18 1 89.5 93 THR B N 1
ATOM 1598 C CA . THR B 1 93 ? 11.539 0.958 13.25 1 89.5 93 THR B CA 1
ATOM 1599 C C . THR B 1 93 ? 11.828 2.393 12.812 1 89.5 93 THR B C 1
ATOM 1601 O O . THR B 1 93 ? 12.664 2.623 11.93 1 89.5 93 THR B O 1
ATOM 1604 N N . ASN B 1 94 ? 11.055 3.41 13.273 1 89.62 94 ASN B N 1
ATOM 1605 C CA . ASN B 1 94 ? 11.164 4.82 12.922 1 89.62 94 ASN B CA 1
ATOM 1606 C C . ASN B 1 94 ? 10.883 5.051 11.438 1 89.62 94 ASN B C 1
ATOM 1608 O O . ASN B 1 94 ? 11.57 5.844 10.789 1 89.62 94 ASN B O 1
ATOM 1612 N N . THR B 1 95 ? 10.047 4.199 10.953 1 94.06 95 THR B N 1
ATOM 1613 C CA . THR B 1 95 ? 9.609 4.367 9.57 1 94.06 95 THR B CA 1
ATOM 1614 C C . THR B 1 95 ? 8.438 5.332 9.484 1 94.06 95 THR B C 1
ATOM 1616 O O . THR B 1 95 ? 7.453 5.191 10.219 1 94.06 95 THR B O 1
ATOM 1619 N N . PHE B 1 96 ? 8.516 6.379 8.695 1 96.44 96 PHE B N 1
ATOM 1620 C CA . PHE B 1 96 ? 7.477 7.344 8.375 1 96.44 96 PHE B CA 1
ATOM 1621 C C . PHE B 1 96 ? 7.5 7.691 6.895 1 96.44 96 PHE B C 1
ATOM 1623 O O . PHE B 1 96 ? 8.383 8.422 6.434 1 96.44 96 PHE B O 1
ATOM 1630 N N . GLU B 1 97 ? 6.523 7.113 6.195 1 96.88 97 GLU B N 1
ATOM 1631 C CA . GLU B 1 97 ? 6.5 7.316 4.75 1 96.88 97 GLU B CA 1
ATOM 1632 C C . GLU B 1 97 ? 5.215 8.016 4.309 1 96.88 97 GLU B C 1
ATOM 1634 O O . GLU B 1 97 ? 4.121 7.473 4.461 1 96.88 97 GLU B O 1
ATOM 1639 N N . VAL B 1 98 ? 5.316 9.195 3.75 1 98.25 98 VAL B N 1
ATOM 1640 C CA . VAL B 1 98 ? 4.18 9.875 3.145 1 98.25 98 VAL B CA 1
ATOM 1641 C C . VAL B 1 98 ? 3.91 9.297 1.756 1 98.25 98 VAL B C 1
ATOM 1643 O O . VAL B 1 98 ? 4.609 9.625 0.794 1 98.25 98 VAL B O 1
ATOM 1646 N N . THR B 1 99 ? 2.871 8.523 1.635 1 96.62 99 THR B N 1
ATOM 1647 C CA . THR B 1 99 ? 2.617 7.781 0.402 1 96.62 99 THR B CA 1
ATOM 1648 C C . THR B 1 99 ? 1.765 8.609 -0.557 1 96.62 99 THR B C 1
ATOM 1650 O O . THR B 1 99 ? 1.715 8.32 -1.755 1 96.62 99 THR B O 1
ATOM 1653 N N . GLU B 1 100 ? 1.036 9.562 0.001 1 97.81 100 GLU B N 1
ATOM 1654 C CA . GLU B 1 100 ? 0.281 10.5 -0.823 1 97.81 100 GLU B CA 1
ATOM 1655 C C . GLU B 1 100 ? 0.198 11.875 -0.162 1 97.81 100 GLU B C 1
ATOM 1657 O O . GLU B 1 100 ? -0.007 11.969 1.05 1 97.81 100 GLU B O 1
ATOM 1662 N N . PHE B 1 101 ? 0.354 12.883 -0.887 1 98.38 101 PHE B N 1
ATOM 1663 C CA . PHE B 1 101 ? 0.104 14.273 -0.508 1 98.38 101 PHE B CA 1
ATOM 1664 C C . PHE B 1 101 ? -0.439 15.062 -1.69 1 98.38 101 PHE B C 1
ATOM 1666 O O . PHE B 1 101 ? 0.324 15.695 -2.426 1 98.38 101 PHE B O 1
ATOM 1673 N N . SER B 1 102 ? -1.706 15.062 -1.872 1 98.44 102 SER B N 1
ATOM 1674 C CA . SER B 1 102 ? -2.354 15.703 -3.014 1 98.44 102 SER B CA 1
ATOM 1675 C C . SER B 1 102 ? -3.297 16.812 -2.562 1 98.44 102 SER B C 1
ATOM 1677 O O . SER B 1 102 ? -3.99 16.672 -1.553 1 98.44 102 SER B O 1
ATOM 1679 N N . CYS B 1 103 ? -3.264 17.859 -3.344 1 98.31 103 CYS B N 1
ATOM 1680 C CA . CYS B 1 103 ? -4 19.031 -2.873 1 98.31 103 CYS B CA 1
ATOM 1681 C C . CYS B 1 103 ? -4.82 19.656 -4 1 98.31 103 CYS B C 1
ATOM 1683 O O . CYS B 1 103 ? -4.461 19.531 -5.172 1 98.31 103 CYS B O 1
ATOM 1685 N N . LYS B 1 104 ? -5.879 20.281 -3.635 1 98.44 104 LYS B N 1
ATOM 1686 C CA . LYS B 1 104 ? -6.703 21.125 -4.48 1 98.44 104 LYS B CA 1
ATOM 1687 C C . LYS B 1 104 ? -6.773 22.547 -3.924 1 98.44 104 LYS B C 1
ATOM 1689 O O . LYS B 1 104 ? -6.762 22.75 -2.707 1 98.44 104 LYS B O 1
ATOM 1694 N N . PRO B 1 105 ? -6.887 23.5 -4.879 1 98.19 105 PRO B N 1
ATOM 1695 C CA . PRO B 1 105 ? -6.965 24.875 -4.387 1 98.19 105 PRO B CA 1
ATOM 1696 C C . PRO B 1 105 ? -8.203 25.109 -3.523 1 98.19 105 PRO B C 1
ATOM 1698 O O . PRO B 1 105 ? -9.273 24.562 -3.799 1 98.19 105 PRO B O 1
ATOM 1701 N N . ALA B 1 106 ? -8.008 25.938 -2.547 1 98.38 106 ALA B N 1
ATOM 1702 C CA . ALA B 1 106 ? -9.062 26.391 -1.649 1 98.38 106 ALA B CA 1
ATOM 1703 C C . ALA B 1 106 ? -8.727 27.766 -1.076 1 98.38 106 ALA B C 1
ATOM 1705 O O . ALA B 1 106 ? -7.758 28.406 -1.491 1 98.38 106 ALA B O 1
ATOM 1706 N N . THR B 1 107 ? -9.672 28.297 -0.244 1 97.94 107 THR B N 1
ATOM 1707 C CA . THR B 1 107 ? -9.422 29.578 0.406 1 97.94 107 THR B CA 1
ATOM 1708 C C . THR B 1 107 ? -9.344 29.406 1.921 1 97.94 107 THR B C 1
ATOM 1710 O O . THR B 1 107 ? -9.82 28.406 2.463 1 97.94 107 THR B O 1
ATOM 1713 N N . ARG B 1 108 ? -8.688 30.422 2.539 1 96.88 108 ARG B N 1
ATOM 1714 C CA . ARG B 1 108 ? -8.609 30.422 3.996 1 96.88 108 ARG B CA 1
ATOM 1715 C C . ARG B 1 108 ? -9.992 30.453 4.621 1 96.88 108 ARG B C 1
ATOM 1717 O O . ARG B 1 108 ? -10.25 29.766 5.617 1 96.88 108 ARG B O 1
ATOM 1724 N N . ARG B 1 109 ? -10.797 31.234 4.055 1 95.5 109 ARG B N 1
ATOM 1725 C CA . ARG B 1 109 ? -12.164 31.328 4.543 1 95.5 109 ARG B CA 1
ATOM 1726 C C . ARG B 1 109 ? -12.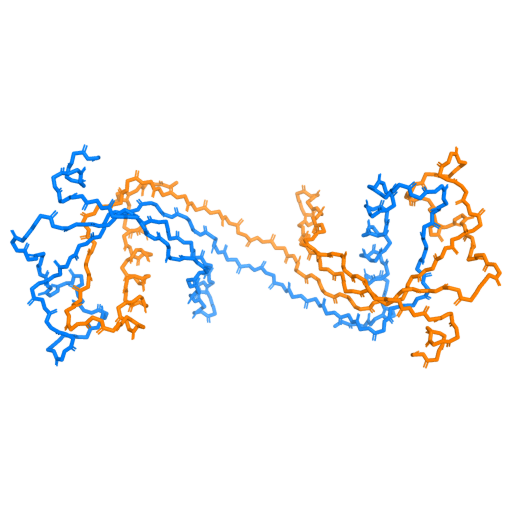859 29.969 4.516 1 95.5 109 ARG B C 1
ATOM 1728 O O . ARG B 1 109 ? -13.508 29.578 5.488 1 95.5 109 ARG B O 1
ATOM 1735 N N . GLU B 1 110 ? -12.781 29.297 3.447 1 96.75 110 GLU B N 1
ATOM 1736 C CA . GLU B 1 110 ? -13.336 27.953 3.322 1 96.75 110 GLU B CA 1
ATOM 1737 C C . GLU B 1 110 ? -12.766 27.016 4.383 1 96.75 110 GLU B C 1
ATOM 1739 O O . GLU B 1 110 ? -13.492 26.219 4.973 1 96.75 110 GLU B O 1
ATOM 1744 N N . ALA B 1 111 ? -11.469 27.094 4.602 1 97.62 111 ALA B N 1
ATOM 1745 C CA . ALA B 1 111 ? -10.766 26.234 5.555 1 97.62 111 ALA B CA 1
ATOM 1746 C C . ALA B 1 111 ? -11.273 26.469 6.977 1 97.62 111 ALA B C 1
ATOM 1748 O O . ALA B 1 111 ? -11.453 25.516 7.738 1 97.62 111 ALA B O 1
ATOM 1749 N N . LEU B 1 112 ? -11.508 27.672 7.32 1 94.62 112 LEU B N 1
ATOM 1750 C CA . LEU B 1 112 ? -11.914 28.031 8.672 1 94.62 112 LEU B CA 1
ATOM 1751 C C . LEU B 1 112 ? -13.359 27.609 8.938 1 94.62 112 LEU B C 1
ATOM 1753 O O . LEU B 1 112 ? -13.742 27.359 10.078 1 94.62 112 LEU B O 1
ATOM 1757 N N . LYS B 1 113 ? -14.188 27.406 7.863 1 95.06 113 LYS B N 1
ATOM 1758 C CA . LYS B 1 113 ? -15.594 27.031 7.992 1 95.06 113 LYS B CA 1
ATOM 1759 C C . LYS B 1 113 ? -15.766 25.516 7.969 1 95.06 113 LYS B C 1
ATOM 1761 O O . LYS B 1 113 ? -16.797 25 8.398 1 95.06 113 LYS B O 1
ATOM 1766 N N . ALA B 1 114 ? -14.789 24.984 7.508 1 92.94 114 ALA B N 1
ATOM 1767 C CA . ALA B 1 114 ? -14.883 23.531 7.375 1 92.94 114 ALA B CA 1
ATOM 1768 C C . ALA B 1 114 ? -14.922 22.859 8.742 1 92.94 114 ALA B C 1
ATOM 1770 O O . ALA B 1 114 ? -14.406 23.406 9.727 1 92.94 114 ALA B O 1
#

Radius of gyration: 24.45 Å; Cα contacts (8 Å, |Δi|>4): 514; chains: 2; bounding box: 33×69×45 Å

Solvent-accessible surface area (backbone atoms only — not comparable to full-atom values): 12297 Å² total; per-residue (Å²): 88,60,34,84,33,70,66,46,46,50,54,50,50,53,48,43,22,55,48,46,69,71,46,86,62,66,46,33,62,38,82,73,41,56,74,39,36,41,67,42,81,40,65,39,36,38,37,42,35,33,31,27,32,26,54,28,70,38,39,54,92,79,46,57,52,85,43,40,85,82,73,48,49,70,42,93,68,53,62,23,30,43,26,46,37,30,33,43,35,22,83,92,77,73,44,76,43,74,79,39,79,46,71,43,86,45,38,37,68,57,50,71,70,98,86,60,34,85,33,69,67,46,46,50,54,48,50,54,48,42,21,56,48,46,68,72,47,86,62,65,46,34,61,39,83,71,40,56,76,39,36,41,66,43,82,41,66,40,36,37,37,41,34,34,29,27,32,27,53,28,70,38,38,54,92,79,47,58,53,86,43,40,85,82,73,50,49,70,43,93,69,54,62,23,28,43,26,46,38,29,35,43,35,22,81,92,75,73,43,76,43,76,80,41,79,47,70,40,88,45,37,39,67,59,49,72,70,97

Foldseek 3Di:
DDQPDPVVVVVVVVVQVVVQVPDPDPDGDDDDGRDDDDDDDDDFDKDKDWAKDAAWPDDCVGDPPVCCVPPIGHDPFFWMKTWIWMWTDDPVVRDIDTPDIGIDIDTNVVRVVD/DDQPDPVVVVVVQVVQVVVQVPDPDPDGDDDDGRDDDDDDDDDFDKDKDWAKDAAWPDDCVHDPPVCCVPPIGHDPFFWMKTWIWMWTDDPVVRDIDTPDIGIDTDTNVVRVVD

InterPro domains:
  IPR000010 Cystatin domain [PF00031] (2-92)
  IPR000010 Cystatin domain [SM00043] (1-104)
  IPR000010 Cystatin domain [cd00042] (2-103)
  IPR046350 Cystatin superfamily [SSF54403] (2-104)

Organism: Trichuris trichiura (NCBI:txid36087)

Secondary structure (DSSP, 8-state):
--TTSHHHHHHHHHHHHHHHHH---SEEEEEEEEEEEEEEEEEEEEEEEEEEEEEEEEETTTS-GGGHHHH--B-SS-EEEEEEEEEEEEGGGTEEEEEEEEEEEEEHHHHHH-/--TTSHHHHHHHHHHHHHHHHH---SEEEEEEEEEEEEEEEEEEEEEEEEEEEEEEEEETTTS-GGGHHHH--B-SS-EEEEEEEEEEEEGGGTEEEEEEEEEEEEEHHHHHH-

pLDDT: mean 96.77, std 2.4, range [86.69, 98.94]

Nearest PDB structures (foldseek):
  3qrd-assembly3_A-2  TM=6.747E-01  e=9.941E-07  Homo sapiens
  3qrd-assembly1_B  TM=6.705E-01  e=1.860E-06  Homo sapiens
  6fk0-assembly1_B  TM=5.455E-01  e=1.248E-06  Homo sapiens
  6fk0-assembly1_A  TM=5.369E-01  e=1.248E-06  Homo sapiens
  2ch9-assembly1_A-2  TM=5.182E-01  e=2.298E-03  Homo sapiens

Sequence (228 aa):
MDPASEEAKEVAHKSLADRNTKSNSAYHDMLIKIVEASSQVVSGMNYKLIAYIGPSKCAKKDVKPEDVHSKCQLNDGNSAEKCTIKVYEQPWTNTFEVTEFSCKPATRREALKAMDPASEEAKEVAHKSLADRNTKSNSAYHDMLIKIVEASSQVVSGMNYKLIAYIGPSKCAKKDVKPEDVHSKCQLNDGNSAEKCTIKVYEQPWTNTFEVTEFSCKPATRREALKA